Protein 3TM0 (pdb70)

Organism: Enterococcus faecalis (NCBI:txid1351)

Solvent-accessible surface area: 13528 Å² total; per-residue (Å²): 137,186,88,115,25,6,101,98,0,103,148,87,21,106,118,32,192,78,76,89,41,120,156,57,199,61,42,13,64,32,42,64,2,58,18,150,125,82,32,15,57,7,23,7,1,23,66,134,13,97,45,3,7,21,5,0,36,28,2,31,35,0,2,92,28,0,97,84,77,5,55,30,6,104,26,84,43,44,20,145,36,99,44,32,7,0,0,4,12,31,77,15,77,33,65,39,5,41,130,84,38,113,65,142,118,29,16,93,58,15,0,73,12,6,0,68,0,4,109,51,2,83,88,17,92,31,93,99,6,59,54,54,6,28,4,85,43,4,0,61,18,0,45,83,0,28,103,75,133,17,21,76,43,85,90,92,23,172,94,167,117,13,92,44,136,68,31,82,69,8,24,78,38,0,100,103,102,78,26,141,57,120,65,32,2,3,0,0,38,0,15,42,58,18,4,29,1,99,130,21,151,22,15,1,0,45,48,0,5,23,0,0,46,4,4,46,20,6,6,0,0,0,0,0,80,14,1,104,144,59,32,44,93,71,116,55,2,116,60,0,9,100,59,32,54,50,166,48,43,106,155,44,2,111,4,2,35,12,1,18,52,2,36

Sequence (263 aa):
AKMRISPELKKLIEKYRCVKDTEGMSPAKVYKLVGENENLYLKMTDSRYKGTTYDVEREKDMMLWLEGKLPVPKVLHFERHDGWSNLLMSEADGVLCSEEYEDEQSPEKIIELYAECIRLFHSIDISDCPYTNSLDSRLAELDYLLNNDLADVDCENWEEDTPFKDPRELYDFLKTEKPEEELVFSHGDLGDSNIFVKDGKVSGFIDLGRSGRADKWYDIAFCVRSIREDIGEEQYVELFFDLLGIKPDWEKIKYYILLDELF

InterPro domains:
  IPR002575 Aminoglycoside phosphotransferase [PF01636] (25-256)
  IPR011009 Protein kinase-like domain superfamily [SSF56112] (3-264)
  IPR024165 Aminoglycoside 3-phosphotransferase [PIRSF000706] (2-264)
  IPR024165 Aminoglycoside 3-phosphotransferase [cd05150] (17-264)
  IPR051678 Aminoglycoside Phosphotransferase Enzymes [PTHR21310] (11-242)

CATH classification: 3.30.200.20 (+1 more: 3.90.1200.10)

Structure (mmCIF, N/CA/C/O backbone):
data_3TM0
#
_entry.id   3TM0
#
_cell.length_a   80.112
_cell.length_b   80.112
_cell.length_c   110.600
_cell.angle_alpha   90.00
_cell.angle_beta   90.00
_cell.angle_gamma   90.00
#
_symmetry.space_group_name_H-M   'P 42 21 2'
#
loop_
_entity.id
_entity.type
_entity.pdbx_description
1 polymer "Aminoglycoside 3'-phosphotransferase"
2 non-polymer 'PHOSPHOAMINOPHOSPHONIC ACID-ADENYLATE ESTER'
3 non-polymer (2S)-4-amino-N-[(1R,2S,3R,4R,5S)-5-amino-4-[(2,6-diamino-2,6-dideoxy-alpha-D-glucopyranosyl)oxy]-2-hydroxy-3-(beta-D-xylofuranosyloxy)cyclohexyl]-2-hydroxybutanamide
4 non-polymer 'MAGNESIUM ION'
5 water water
#
loop_
_atom_site.group_PDB
_atom_site.id
_atom_site.type_symbol
_atom_site.label_atom_id
_atom_site.label_alt_id
_atom_site.label_comp_id
_atom_site.label_asym_id
_atom_site.label_entity_id
_atom_site.label_seq_id
_atom_site.pdbx_PDB_ins_code
_atom_site.Cartn_x
_atom_site.Cartn_y
_atom_site.Cartn_z
_atom_site.occupancy
_atom_site.B_iso_or_equiv
_atom_site.auth_seq_id
_atom_site.auth_comp_id
_atom_site.auth_asym_id
_atom_site.auth_atom_id
_atom_site.pdbx_PDB_model_num
ATOM 1 N N . ALA A 1 1 ? 36.015 52.520 34.527 1.00 88.53 2 ALA A N 1
A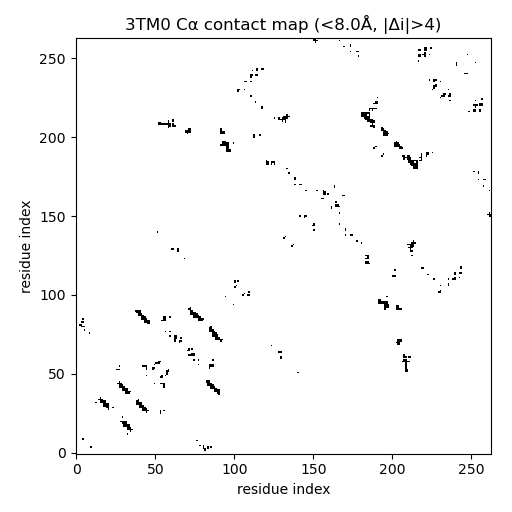TOM 2 C CA . ALA A 1 1 ? 35.002 53.535 34.256 1.00 87.29 2 ALA A CA 1
ATOM 3 C C . ALA A 1 1 ? 35.595 54.823 33.671 1.00 85.15 2 ALA A C 1
ATOM 4 O O . ALA A 1 1 ? 36.816 54.972 33.565 1.00 86.71 2 ALA A O 1
ATOM 6 N N . LYS A 1 2 ? 34.713 55.754 33.315 1.00 82.43 3 LYS A N 1
ATOM 7 C CA . LYS A 1 2 ? 35.065 56.946 32.537 1.00 74.92 3 LYS A CA 1
ATOM 8 C C . LYS A 1 2 ? 35.692 56.591 31.184 1.00 69.16 3 LYS A C 1
ATOM 9 O O . LYS A 1 2 ? 34.96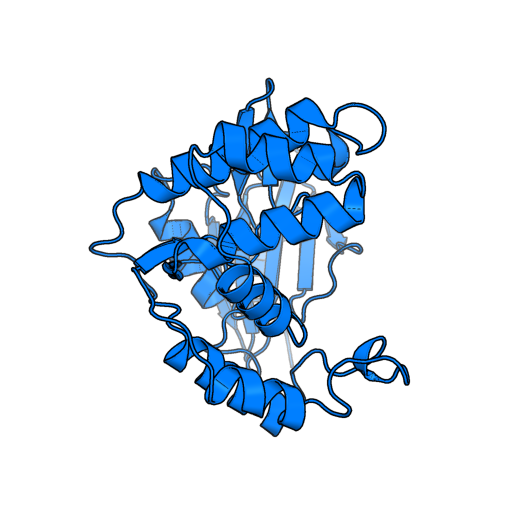5 56.259 30.249 1.00 72.27 3 LYS A O 1
ATOM 15 N N . MET A 1 3 ? 37.023 56.650 31.074 1.00 64.48 4 MET A N 1
ATOM 16 C CA . MET A 1 3 ? 37.701 56.401 29.787 1.00 55.56 4 MET A CA 1
ATOM 17 C C . MET A 1 3 ? 38.926 55.478 29.881 1.00 51.96 4 MET A C 1
ATOM 18 O O . MET A 1 3 ? 39.541 55.347 30.936 1.00 49.35 4 MET A O 1
ATOM 23 N N . ARG A 1 4 ? 39.282 54.848 28.765 1.00 43.86 5 ARG A N 1
ATOM 24 C CA . ARG A 1 4 ? 40.499 54.042 28.698 1.00 34.33 5 ARG A CA 1
ATOM 25 C C . ARG A 1 4 ? 41.706 54.891 28.318 1.00 28.94 5 ARG A C 1
ATOM 26 O O . ARG A 1 4 ? 42.848 54.499 28.538 1.00 33.33 5 ARG A O 1
ATOM 34 N N . ILE A 1 5 ? 41.444 56.052 27.727 1.00 26.57 6 ILE A N 1
ATOM 35 C CA . ILE A 1 5 ? 42.495 56.994 27.377 1.00 27.08 6 ILE A CA 1
ATOM 36 C C . ILE A 1 5 ? 42.322 58.292 28.168 1.00 34.50 6 ILE A C 1
ATOM 37 O O . ILE A 1 5 ? 41.208 58.661 28.532 1.00 38.35 6 ILE A O 1
ATOM 42 N N . SER A 1 6 ? 43.429 58.972 28.445 1.00 26.69 7 SER A N 1
ATOM 43 C CA . SER A 1 6 ? 43.401 60.197 29.223 1.00 28.82 7 SER A CA 1
ATOM 44 C C . SER A 1 6 ? 42.807 61.345 28.402 1.00 36.41 7 SER A C 1
ATOM 45 O O . SER A 1 6 ? 42.750 61.261 27.176 1.00 37.87 7 SER A O 1
ATOM 48 N N . PRO A 1 7 ? 42.390 62.433 29.081 1.00 34.62 8 PRO A N 1
ATOM 49 C CA . PRO A 1 7 ? 41.885 63.626 28.393 1.00 34.82 8 PRO A CA 1
ATOM 50 C C . PRO A 1 7 ? 42.909 64.201 27.426 1.00 34.42 8 PRO A C 1
ATOM 51 O O . PRO A 1 7 ? 42.519 64.689 26.366 1.00 39.23 8 PRO A O 1
ATOM 55 N N . GLU A 1 8 ? 44.191 64.163 27.775 1.00 32.57 9 GLU A N 1
ATOM 56 C CA . GLU A 1 8 ? 45.199 64.737 26.883 1.00 33.49 9 GLU A CA 1
ATOM 57 C C . GLU A 1 8 ? 45.401 63.869 25.648 1.00 28.41 9 GLU A C 1
ATOM 58 O O . GLU A 1 8 ? 45.501 64.387 24.541 1.00 31.55 9 GLU A O 1
ATOM 64 N N . LEU A 1 9 ? 45.432 62.551 25.829 1.00 24.52 10 LEU A N 1
ATOM 65 C CA . LEU A 1 9 ? 45.507 61.649 24.682 1.00 26.42 10 LEU A CA 1
ATOM 66 C C . LEU A 1 9 ? 44.291 61.825 23.773 1.00 31.68 10 LEU A C 1
ATOM 67 O O . LEU A 1 9 ? 44.433 61.849 22.551 1.00 38.27 10 LEU A O 1
ATOM 72 N N . LYS A 1 10 ? 43.098 61.934 24.360 1.00 27.12 11 LYS A N 1
ATOM 73 C CA . LYS A 1 10 ? 41.890 62.148 23.566 1.00 25.83 11 LYS A CA 1
ATOM 74 C C . LYS A 1 10 ? 41.989 63.441 22.764 1.00 31.72 11 LYS A C 1
ATOM 75 O O . LYS A 1 10 ? 41.570 63.506 21.600 1.00 30.60 11 LYS A O 1
ATOM 81 N N . LYS A 1 11 ? 42.528 64.479 23.397 1.00 32.59 12 LYS A N 1
ATOM 82 C CA . LYS A 1 11 ? 42.727 65.768 22.730 1.00 39.43 12 LYS A CA 1
ATOM 83 C C . LYS A 1 11 ? 43.669 65.601 21.548 1.00 35.44 12 LYS A C 1
ATOM 84 O O . LYS A 1 11 ? 43.468 66.169 20.487 1.00 34.30 12 LYS A O 1
ATOM 90 N N . LEU A 1 12 ? 44.701 64.795 21.739 1.00 32.99 13 LEU A N 1
ATOM 91 C CA . LEU A 1 12 ? 45.652 64.526 20.665 1.00 34.59 13 LEU A CA 1
ATOM 92 C C . LEU A 1 12 ? 45.011 63.879 19.434 1.00 38.72 13 LEU A C 1
ATOM 93 O O . LEU A 1 12 ? 45.400 64.182 18.303 1.00 40.39 13 LEU A O 1
ATOM 98 N N . ILE A 1 13 ? 44.020 63.009 19.640 1.00 36.17 14 ILE A N 1
ATOM 99 C CA . ILE A 1 13 ? 43.496 62.198 18.530 1.00 36.29 14 ILE A CA 1
ATOM 100 C C . ILE A 1 13 ? 42.083 62.546 18.022 1.00 45.39 14 ILE A C 1
ATOM 101 O O . ILE A 1 13 ? 41.603 61.921 17.081 1.00 45.30 14 ILE A O 1
ATOM 106 N N . GLU A 1 14 ? 41.423 63.525 18.633 1.00 48.85 15 GLU A N 1
ATOM 107 C CA . GLU A 1 14 ? 40.009 63.773 18.342 1.00 54.34 15 GLU A CA 1
ATOM 108 C C . GLU A 1 14 ? 39.720 64.226 16.909 1.00 53.47 15 GLU A C 1
ATOM 109 O O . GLU A 1 14 ? 38.636 63.956 16.386 1.00 58.87 15 GLU A O 1
ATOM 115 N N . LYS A 1 15 ? 40.677 64.914 16.285 1.00 45.85 16 LYS A N 1
ATOM 116 C CA . LYS A 1 15 ? 40.551 65.302 14.880 1.00 53.99 16 LYS A CA 1
ATOM 117 C C . LYS A 1 15 ? 40.640 64.097 13.922 1.00 54.35 16 LYS A C 1
ATOM 118 O O . LYS A 1 15 ? 40.260 64.196 12.752 1.00 51.95 16 LYS A O 1
ATOM 124 N N . TYR A 1 16 ? 41.135 62.963 14.416 1.00 30.91 17 TYR A N 1
ATOM 125 C CA . TYR A 1 16 ? 41.317 61.782 13.573 1.00 38.31 17 TYR A CA 1
ATOM 126 C C . TYR A 1 16 ? 40.086 60.859 13.523 1.00 42.70 17 TYR A C 1
ATOM 127 O O . TYR A 1 16 ? 39.363 60.727 14.510 1.00 39.57 17 TYR A O 1
ATOM 136 N N . ARG A 1 17 ? 39.840 60.235 12.370 1.00 37.43 18 ARG A N 1
ATOM 137 C CA . ARG A 1 17 ? 38.844 59.163 12.276 1.00 34.89 18 ARG A CA 1
ATOM 138 C C . ARG A 1 17 ? 39.462 57.834 12.681 1.00 36.86 18 ARG A C 1
ATOM 139 O O . ARG A 1 17 ? 40.352 57.332 12.000 1.00 35.73 18 ARG A O 1
ATOM 147 N N . CYS A 1 18 ? 38.979 57.261 13.779 1.00 34.36 19 CYS A N 1
ATOM 148 C CA . CYS A 1 18 ? 39.470 55.973 14.265 1.00 31.35 19 CYS A CA 1
ATOM 149 C C . CYS A 1 18 ? 38.911 54.782 13.478 1.00 42.24 19 CYS A C 1
ATOM 150 O O . CYS A 1 18 ? 37.695 54.615 13.357 1.00 47.86 19 CYS A O 1
ATOM 153 N N . VAL A 1 19 ? 39.810 53.952 12.957 1.00 44.03 20 VAL A N 1
ATOM 154 C CA . VAL A 1 19 ? 39.434 52.726 12.259 1.00 39.51 20 VAL A CA 1
ATOM 155 C C . VAL A 1 19 ? 40.094 51.531 12.970 1.00 46.90 20 VAL A C 1
ATOM 156 O O . VAL A 1 19 ? 41.317 51.481 13.087 1.00 39.11 20 VAL A O 1
ATOM 160 N N . LYS A 1 20 ? 39.300 50.576 13.454 1.00 50.88 21 LYS A N 1
ATOM 161 C CA . LYS A 1 20 ? 39.868 49.454 14.206 1.00 51.27 21 LYS A CA 1
ATOM 162 C C . LYS A 1 20 ? 40.547 48.458 13.275 1.00 53.52 21 LYS A C 1
ATOM 163 O O . LYS A 1 20 ? 39.952 48.014 12.297 1.00 56.91 21 LYS A O 1
ATOM 169 N N . ASP A 1 21 ? 41.795 48.110 13.581 1.00 49.06 22 ASP A N 1
ATOM 170 C CA . ASP A 1 21 ? 42.502 47.092 12.814 1.00 53.69 22 ASP A CA 1
ATOM 171 C C . ASP A 1 21 ? 41.925 45.701 13.066 1.00 64.65 22 ASP A C 1
ATOM 172 O O . ASP A 1 21 ? 41.780 45.280 14.212 1.00 68.88 22 ASP A O 1
ATOM 177 N N . THR A 1 22 ? 41.633 44.980 11.989 1.00 66.86 23 THR A N 1
ATOM 178 C CA . THR A 1 22 ? 41.012 43.663 12.089 1.00 72.09 23 THR A CA 1
ATOM 179 C C . THR A 1 22 ? 42.032 42.519 12.053 1.00 85.23 23 THR A C 1
ATOM 180 O O . THR A 1 22 ? 41.939 41.570 12.838 1.00 89.28 23 THR A O 1
ATOM 184 N N . GLU A 1 23 ? 42.996 42.610 11.139 1.00 91.32 24 GLU A N 1
ATOM 185 C CA . GLU A 1 23 ? 44.065 41.618 11.042 1.00 99.94 24 GLU A CA 1
ATOM 186 C C . GLU A 1 23 ? 45.108 41.847 12.130 1.00 101.35 24 GLU A C 1
ATOM 187 O O . GLU A 1 23 ? 45.930 42.758 12.041 1.00 104.36 24 GLU A O 1
ATOM 193 N N . GLY A 1 24 ? 45.060 41.004 13.155 1.00 97.85 25 GLY A N 1
ATOM 194 C CA . GLY A 1 24 ? 45.882 41.155 14.340 1.00 90.24 25 GLY A CA 1
ATOM 195 C C . GLY A 1 24 ? 45.197 40.377 15.441 1.00 85.21 25 GLY A C 1
ATOM 196 O O . GLY A 1 24 ? 44.064 40.682 15.810 1.00 83.35 25 GLY A O 1
ATOM 197 N N . MET A 1 25 ? 45.875 39.357 15.952 1.00 45.36 26 MET A N 1
ATOM 198 C CA . MET A 1 25 ? 45.250 38.421 16.885 1.00 45.58 26 MET A CA 1
ATOM 199 C C . MET A 1 25 ? 45.936 38.343 18.254 1.00 42.68 26 MET A C 1
ATOM 200 O O . MET A 1 25 ? 45.891 37.310 18.921 1.00 52.94 26 MET A O 1
ATOM 205 N N . SER A 1 26 ? 46.556 39.438 18.675 1.00 45.62 27 SER A N 1
ATOM 206 C CA . SER A 1 26 ? 47.137 39.525 20.012 1.00 46.12 27 SER A CA 1
ATOM 207 C C . SER A 1 26 ? 46.103 40.141 20.969 1.00 45.69 27 SER A C 1
ATOM 208 O O . 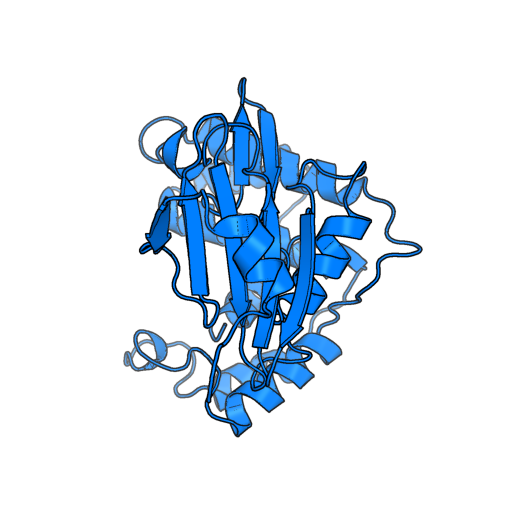SER A 1 26 ? 45.032 40.553 20.521 1.00 43.02 27 SER A O 1
ATOM 211 N N . PRO A 1 27 ? 46.414 40.187 22.285 1.00 42.02 28 PRO A N 1
ATOM 212 C CA . PRO A 1 27 ? 45.614 40.854 23.325 1.00 32.32 28 PRO A CA 1
ATOM 213 C C . PRO A 1 27 ? 45.645 42.384 23.265 1.00 35.56 28 PRO A C 1
ATOM 214 O O . PRO A 1 27 ? 44.999 43.034 24.087 1.00 40.07 28 PRO A O 1
ATOM 218 N N . ALA A 1 28 ? 46.416 42.955 22.349 1.00 24.14 29 ALA A N 1
ATOM 219 C CA . ALA A 1 28 ? 46.455 44.405 22.215 1.00 24.38 29 ALA A CA 1
ATOM 220 C C . ALA A 1 28 ? 45.310 44.849 21.327 1.00 25.24 29 ALA A C 1
ATOM 221 O O . ALA A 1 28 ? 44.869 44.106 20.459 1.00 27.64 29 ALA A O 1
ATOM 223 N N . LYS A 1 29 ? 44.824 46.062 21.542 1.00 25.23 30 LYS A N 1
ATOM 224 C CA . LYS A 1 29 ? 43.930 46.684 20.578 1.00 23.73 30 LYS A CA 1
ATOM 225 C C . LYS A 1 29 ? 44.745 47.623 19.727 1.00 25.24 30 LYS A C 1
ATOM 226 O O . LYS A 1 29 ? 45.572 48.361 20.249 1.00 30.16 30 LYS A O 1
ATOM 232 N N . VAL A 1 30 ? 44.517 47.581 18.417 1.00 18.80 31 VAL A N 1
ATOM 233 C CA . VAL A 1 30 ? 45.223 48.450 17.480 1.00 18.35 31 VAL A CA 1
ATOM 234 C C . VAL A 1 30 ? 44.221 49.275 16.679 1.00 24.42 31 VAL A C 1
ATOM 235 O O . VAL A 1 30 ? 43.290 48.721 16.090 1.00 31.76 31 VAL A O 1
ATOM 239 N N . TYR A 1 31 ? 44.413 50.592 16.662 1.00 21.02 32 TYR A N 1
ATOM 240 C CA . TYR A 1 31 ? 43.515 51.512 15.973 1.00 21.24 32 TYR A CA 1
ATOM 241 C C . TYR A 1 31 ? 44.296 52.395 15.011 1.00 28.69 32 TYR A C 1
ATOM 242 O O . TYR A 1 31 ? 45.287 53.024 15.397 1.00 23.79 32 TYR A O 1
ATOM 251 N N . LYS A 1 32 ? 43.847 52.435 13.760 1.00 24.86 33 LYS A N 1
ATOM 252 C CA . LYS A 1 32 ? 44.393 53.345 12.773 1.00 25.57 33 LYS A CA 1
ATOM 253 C C . LYS A 1 32 ? 43.645 54.661 12.894 1.00 28.98 33 LYS A C 1
ATOM 254 O O . LYS A 1 32 ? 42.412 54.684 12.915 1.00 34.07 33 LYS A O 1
ATOM 260 N N . LEU A 1 33 ? 44.393 55.753 12.990 1.00 25.48 34 LEU A N 1
ATOM 261 C CA . LEU A 1 33 ? 43.796 57.072 13.160 1.00 25.25 34 LEU A CA 1
ATOM 262 C C . LEU A 1 33 ? 44.028 57.846 11.877 1.00 25.42 34 LEU A C 1
ATOM 263 O O . LEU A 1 33 ? 45.166 58.188 11.540 1.00 31.73 34 LEU A O 1
ATOM 268 N N . VAL A 1 34 ? 42.948 58.080 11.139 1.00 25.00 35 VAL A N 1
ATOM 269 C CA . VAL A 1 34 ? 43.034 58.688 9.818 1.00 26.72 35 VAL A CA 1
ATOM 270 C C . VAL A 1 34 ? 42.851 60.193 9.903 1.00 31.63 35 VAL A C 1
ATOM 271 O O . VAL A 1 34 ? 41.769 60.675 10.245 1.00 30.06 35 VAL A O 1
ATOM 275 N N . GLY A 1 35 ? 43.918 60.930 9.607 1.00 28.38 36 GLY A N 1
ATOM 276 C CA . GLY A 1 35 ? 43.887 62.381 9.670 1.00 33.81 36 GLY A CA 1
ATOM 277 C C . GLY A 1 35 ? 43.931 63.021 8.293 1.00 36.71 36 GLY A C 1
ATOM 278 O O . GLY A 1 35 ? 44.012 62.333 7.271 1.00 37.40 36 GLY A O 1
ATOM 279 N N . GLU A 1 36 ? 43.895 64.347 8.268 1.00 28.40 37 GLU A N 1
ATOM 280 C CA . GLU A 1 36 ? 43.909 65.099 7.018 1.00 31.44 37 GLU A CA 1
ATOM 281 C C . GLU A 1 36 ? 45.223 64.924 6.223 1.00 32.68 37 GLU A C 1
ATOM 282 O O . GLU A 1 36 ? 45.210 64.872 4.991 1.00 27.22 37 GLU A O 1
ATOM 288 N N . ASN A 1 37 ? 46.343 64.815 6.933 1.00 28.17 38 ASN A N 1
ATOM 289 C CA . ASN A 1 37 ? 47.675 64.829 6.327 1.00 27.47 38 ASN A CA 1
ATOM 290 C C . ASN A 1 37 ? 48.557 63.619 6.647 1.00 29.41 38 ASN A C 1
ATOM 291 O O . ASN A 1 37 ? 49.678 63.513 6.150 1.00 35.03 38 ASN A O 1
ATOM 296 N N . GLU A 1 38 ? 48.074 62.731 7.501 1.00 19.77 39 GLU A N 1
ATOM 297 C CA . GLU A 1 38 ? 48.833 61.549 7.859 1.00 26.54 39 GLU A CA 1
ATOM 298 C C . GLU A 1 38 ? 47.942 60.638 8.683 1.00 26.48 39 GLU A C 1
ATOM 299 O O . GLU A 1 38 ? 46.908 61.074 9.184 1.00 27.67 39 GLU A O 1
ATOM 305 N N . ASN A 1 39 ? 48.327 59.370 8.787 1.00 25.21 40 ASN A N 1
ATOM 306 C CA . ASN A 1 39 ? 47.693 58.432 9.710 1.00 22.83 40 ASN A CA 1
ATOM 307 C C . ASN A 1 39 ? 48.570 58.212 10.944 1.00 28.87 40 ASN A C 1
ATOM 308 O O . ASN A 1 39 ? 49.793 58.243 10.840 1.00 26.13 40 ASN A O 1
ATOM 313 N N . LEU A 1 40 ? 47.950 57.979 12.103 1.00 24.96 41 LEU A N 1
ATOM 314 C CA . LEU A 1 40 ? 48.685 57.537 13.284 1.00 20.88 41 LEU A CA 1
ATOM 315 C C . LEU A 1 40 ? 48.148 56.180 13.683 1.00 22.91 41 LEU A C 1
ATOM 316 O O . LEU A 1 40 ? 47.093 55.772 13.226 1.00 22.94 41 LEU A O 1
ATOM 321 N N . TYR A 1 41 ? 48.869 55.481 14.545 1.00 18.63 42 TYR A N 1
ATOM 322 C CA . TYR A 1 41 ? 48.359 54.252 15.120 1.00 17.24 42 TYR A CA 1
ATOM 323 C C . TYR A 1 41 ? 48.375 54.359 16.627 1.00 21.70 42 TYR A C 1
ATOM 324 O O . TYR A 1 41 ? 49.303 54.921 17.206 1.00 21.36 42 TYR A O 1
ATOM 333 N N . LEU A 1 42 ? 47.326 53.837 17.252 1.00 19.20 43 LEU A N 1
ATOM 334 C CA . LEU A 1 42 ? 47.224 53.785 18.695 1.00 18.14 43 LEU A CA 1
ATOM 335 C C . LEU A 1 42 ? 47.091 52.321 19.096 1.00 26.19 43 LEU A C 1
ATOM 336 O O . LEU A 1 42 ? 46.212 51.608 18.600 1.00 24.26 43 LEU A O 1
ATOM 341 N N . LYS A 1 43 ? 47.969 51.873 19.990 1.00 21.33 44 LYS A N 1
ATOM 342 C CA . LYS A 1 43 ? 47.991 50.481 20.401 1.00 13.56 44 LYS A CA 1
ATOM 343 C C . LYS A 1 43 ? 47.886 50.393 21.925 1.00 18.46 44 LYS A C 1
ATOM 344 O O . LYS A 1 43 ? 48.599 51.106 22.633 1.00 21.56 44 LYS A O 1
ATOM 350 N N . MET A 1 44 ? 47.023 49.509 22.430 1.00 22.71 45 MET A N 1
ATOM 351 C CA . MET A 1 44 ? 46.704 49.477 23.864 1.00 21.98 45 MET A CA 1
ATOM 352 C C . MET A 1 44 ? 46.660 48.059 24.392 1.00 27.06 45 MET A C 1
ATOM 353 O O . MET A 1 44 ? 46.091 47.187 23.749 1.00 25.74 45 MET A O 1
ATOM 358 N N . THR A 1 45 ? 47.245 47.840 25.570 1.00 23.73 46 THR A N 1
ATOM 359 C CA . THR A 1 45 ? 47.114 46.577 26.291 1.00 21.53 46 THR A CA 1
ATOM 360 C C . THR A 1 45 ? 46.637 46.841 27.720 1.00 24.28 46 THR A C 1
ATOM 361 O O . THR A 1 45 ? 46.968 47.871 28.309 1.00 26.35 46 THR A O 1
ATOM 365 N N . ASP A 1 46 ? 45.869 45.916 28.288 1.00 24.24 47 ASP A N 1
ATOM 366 C CA . ASP A 1 46 ? 45.399 46.097 29.664 1.00 27.15 47 ASP A CA 1
ATOM 367 C C . ASP A 1 46 ? 46.391 45.571 30.697 1.00 31.55 47 ASP A C 1
ATOM 368 O O . ASP A 1 46 ? 47.388 44.922 30.360 1.00 27.26 47 ASP A O 1
ATOM 373 N N . SER A 1 47 ? 46.087 45.848 31.959 1.00 34.10 48 SER A N 1
ATOM 374 C CA . SER A 1 47 ? 46.991 45.591 33.072 1.00 35.72 48 SER A CA 1
ATOM 375 C C . SER A 1 47 ? 47.354 44.116 33.238 1.00 31.33 48 SER A C 1
ATOM 376 O O . SER A 1 47 ? 48.400 43.790 33.789 1.00 30.74 48 SER A O 1
ATOM 379 N N . ARG A 1 48 ? 46.502 43.222 32.763 1.00 30.09 49 ARG A N 1
ATOM 380 C CA . ARG A 1 48 ? 46.814 41.805 32.880 1.00 33.12 49 ARG A CA 1
ATOM 381 C C . ARG A 1 48 ? 48.145 41.468 32.209 1.00 32.53 49 ARG A C 1
ATOM 382 O O . ARG A 1 48 ? 48.840 40.534 32.619 1.00 33.18 49 ARG A O 1
ATOM 390 N N . TYR A 1 49 ? 48.508 42.251 31.198 1.00 30.43 50 TYR A N 1
ATOM 391 C CA . TYR A 1 49 ? 49.698 41.976 30.396 1.00 27.40 50 TYR A CA 1
ATOM 392 C C . TYR A 1 49 ? 50.908 42.820 30.758 1.00 25.83 50 TYR A C 1
ATOM 393 O O . TYR A 1 49 ? 51.940 42.767 30.076 1.00 23.94 50 TYR A O 1
ATOM 402 N N . LYS A 1 50 ? 50.789 43.582 31.840 1.00 24.70 51 LYS A N 1
ATOM 403 C CA . LYS A 1 50 ? 51.903 44.387 32.310 1.00 35.22 51 LYS A CA 1
ATOM 404 C C . LYS A 1 50 ? 53.118 43.496 32.585 1.00 34.15 51 LYS A C 1
ATOM 405 O O . LYS A 1 50 ? 53.017 42.490 33.275 1.00 33.53 51 LYS A O 1
ATOM 411 N N . GLY A 1 51 ? 54.270 43.854 32.030 1.00 31.36 52 GLY A N 1
ATOM 412 C CA . GLY A 1 51 ? 55.486 43.117 32.318 1.00 25.68 52 GLY A CA 1
ATOM 413 C C . GLY A 1 51 ? 55.773 41.980 31.353 1.00 35.98 52 GLY A C 1
ATOM 414 O O . GLY A 1 51 ? 56.864 41.399 31.370 1.00 42.66 52 GLY A O 1
ATOM 415 N N . THR A 1 52 ? 54.802 41.647 30.508 1.00 25.80 53 THR A N 1
ATOM 416 C CA . THR A 1 52 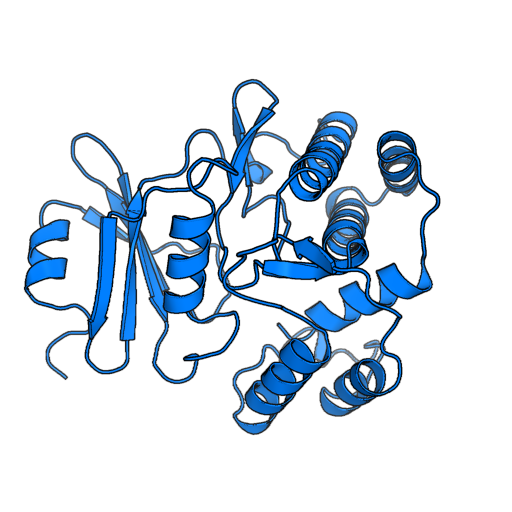? 54.994 40.572 29.545 1.00 17.65 53 THR A CA 1
ATOM 417 C C . THR A 1 52 ? 55.443 41.190 28.230 1.00 21.46 53 THR A C 1
ATOM 418 O O . THR A 1 52 ? 55.402 42.412 28.053 1.00 26.36 53 THR A O 1
ATOM 422 N N . THR A 1 53 ? 55.846 40.341 27.295 1.00 15.30 54 THR A N 1
ATOM 423 C CA . THR A 1 53 ? 56.269 40.813 25.992 1.00 21.56 54 THR A CA 1
ATOM 424 C C . THR A 1 53 ? 55.084 41.218 25.122 1.00 19.72 54 THR A C 1
ATOM 425 O O . THR A 1 53 ? 55.255 41.496 23.941 1.00 28.99 54 THR A O 1
ATOM 429 N N . TYR A 1 54 ? 53.883 41.242 25.696 1.00 20.25 55 TYR A N 1
ATOM 430 C CA . TYR A 1 54 ? 52.737 41.855 25.014 1.00 23.07 55 TYR A CA 1
ATOM 431 C C . TYR A 1 54 ? 52.606 43.315 25.459 1.00 25.07 55 TYR A C 1
ATOM 432 O O . TYR A 1 54 ? 51.944 44.114 24.802 1.00 25.68 55 TYR A O 1
ATOM 441 N N . ASP A 1 55 ? 53.231 43.643 26.590 1.00 24.47 56 ASP A N 1
ATOM 442 C CA . ASP A 1 55 ? 53.071 44.949 27.241 1.00 23.31 56 ASP A CA 1
ATOM 443 C C . ASP A 1 55 ? 53.446 46.063 26.279 1.00 22.60 56 ASP A C 1
ATOM 444 O O . ASP A 1 55 ? 54.606 46.203 25.898 1.00 24.71 56 ASP A O 1
ATOM 449 N N . VAL A 1 56 ? 52.458 46.854 25.885 1.00 20.83 57 VAL A N 1
ATOM 450 C CA . VAL A 1 56 ? 52.709 48.020 25.042 1.00 24.67 57 VAL A CA 1
ATOM 451 C C . VAL A 1 56 ? 53.711 49.034 25.631 1.00 22.78 57 VAL A C 1
ATOM 452 O O . VAL A 1 56 ? 54.366 49.766 24.884 1.00 22.21 57 VAL A O 1
ATOM 456 N N . GLU A 1 57 ? 53.851 49.082 26.952 1.00 18.98 58 GLU A N 1
ATOM 457 C CA . GLU A 1 57 ? 54.901 49.943 27.529 1.00 24.59 58 GLU A CA 1
ATOM 458 C C . GLU A 1 57 ? 56.307 49.439 27.167 1.00 23.34 58 GLU A C 1
ATOM 459 O O . GLU A 1 57 ? 57.222 50.223 26.906 1.00 23.33 58 GLU A O 1
ATOM 465 N N . ARG A 1 58 ? 56.460 48.120 27.140 1.00 19.54 59 ARG A N 1
ATOM 466 C CA . ARG A 1 58 ? 57.739 47.480 26.844 1.00 16.91 59 ARG A CA 1
ATOM 467 C C . ARG A 1 58 ? 58.049 47.687 25.364 1.00 17.47 59 ARG A C 1
ATOM 468 O O . ARG A 1 58 ? 59.182 47.968 24.962 1.00 21.29 59 ARG A O 1
ATOM 476 N N . GLU A 1 59 ? 57.008 47.596 24.550 1.00 17.49 60 GLU A N 1
ATOM 477 C CA . GLU A 1 59 ? 57.087 47.918 23.125 1.00 14.02 60 GLU A CA 1
ATOM 478 C C . GLU A 1 59 ? 57.500 49.366 22.888 1.00 17.84 60 GLU A C 1
ATOM 479 O O . GLU A 1 59 ? 58.323 49.648 22.022 1.00 18.91 60 GLU A O 1
ATOM 485 N N . LYS A 1 60 ? 56.889 50.287 23.631 1.00 20.21 61 LYS A N 1
ATOM 486 C CA . LYS A 1 60 ? 57.262 51.700 23.598 1.00 17.90 61 LYS A CA 1
ATOM 487 C C . LYS A 1 60 ? 58.749 51.925 23.923 1.00 21.12 61 LYS A C 1
ATOM 488 O O . LYS A 1 60 ? 59.436 52.671 23.225 1.00 20.07 61 LYS A O 1
ATOM 494 N N . ASP A 1 61 ? 59.244 51.276 24.975 1.00 21.34 62 ASP A N 1
ATOM 495 C CA . ASP A 1 61 ? 60.666 51.395 25.341 1.00 19.49 62 ASP A CA 1
ATOM 496 C C . ASP A 1 61 ? 61.580 50.954 24.206 1.00 20.64 62 ASP A C 1
ATOM 497 O O . ASP A 1 61 ? 62.561 51.624 23.889 1.00 26.32 62 ASP A O 1
ATOM 502 N N . MET A 1 62 ? 61.267 49.816 23.593 1.00 19.39 63 MET A N 1
ATOM 503 C CA . MET A 1 62 ? 62.086 49.311 22.496 1.00 19.38 63 MET A CA 1
ATOM 504 C C . MET A 1 62 ? 61.972 50.222 21.276 1.00 17.48 63 MET A C 1
ATOM 505 O O . MET A 1 62 ? 62.946 50.447 20.570 1.00 24.41 63 MET A O 1
ATOM 510 N N . MET A 1 63 ? 60.783 50.761 21.037 1.00 22.23 64 MET A N 1
ATOM 511 C CA . MET A 1 63 ? 60.585 51.647 19.895 1.00 25.19 64 MET A CA 1
ATOM 512 C C . MET A 1 63 ? 61.471 52.892 20.031 1.00 30.05 64 MET A C 1
ATOM 513 O O . MET A 1 63 ? 62.109 53.326 19.063 1.00 25.80 64 MET A O 1
ATOM 518 N N . LEU A 1 64 ? 61.518 53.460 21.236 1.00 22.99 65 LEU A N 1
ATOM 519 C CA . LEU A 1 64 ? 62.377 54.619 21.506 1.00 21.56 65 LEU A CA 1
ATOM 520 C C . LEU A 1 64 ? 63.838 54.270 21.350 1.00 24.94 65 LEU A C 1
ATOM 521 O O . LEU A 1 64 ? 64.609 55.012 20.726 1.00 27.70 65 LEU A O 1
ATOM 526 N N . TRP A 1 65 ? 64.224 53.141 21.930 1.00 19.35 66 TRP A N 1
ATOM 527 C CA . TRP A 1 65 ? 65.617 52.731 21.905 1.00 21.24 66 TRP A CA 1
ATOM 528 C C . TRP A 1 65 ? 66.072 52.465 20.481 1.00 21.20 66 TRP A C 1
ATOM 529 O O . TRP A 1 65 ? 67.239 52.672 20.150 1.00 28.26 66 TRP A O 1
ATOM 540 N N . LEU A 1 66 ? 65.163 51.976 19.641 1.00 19.27 67 LEU A N 1
ATOM 541 C CA . LEU A 1 66 ? 65.544 51.570 18.286 1.00 20.17 67 LEU A CA 1
ATOM 542 C C . LEU A 1 66 ? 65.699 52.747 17.326 1.00 25.42 67 LEU A C 1
ATOM 543 O O . LEU A 1 66 ? 66.275 52.597 16.250 1.00 31.25 67 LEU A O 1
ATOM 548 N N . GLU A 1 67 ? 65.195 53.913 17.708 1.00 21.49 68 GLU A N 1
ATOM 549 C CA . GLU A 1 67 ? 65.263 55.076 16.818 1.00 26.37 68 GLU A CA 1
ATOM 550 C C . GLU A 1 67 ? 66.717 55.361 16.489 1.00 28.37 68 GLU A C 1
ATOM 551 O O . GLU A 1 67 ? 67.543 55.463 17.387 1.00 35.24 68 GLU A O 1
ATOM 557 N N . GLY A 1 68 ? 67.029 55.469 15.203 1.00 29.08 69 GLY A N 1
ATOM 558 C CA . GLY A 1 68 ? 68.405 55.622 14.767 1.00 35.03 69 GLY A CA 1
ATOM 559 C C . GLY A 1 68 ? 69.150 54.303 14.581 1.00 39.36 69 GLY A C 1
ATOM 560 O O . GLY A 1 68 ? 70.286 54.292 14.090 1.00 39.96 69 GLY A O 1
ATOM 561 N N . LYS A 1 69 ? 68.529 53.191 14.979 1.00 30.24 70 LYS A N 1
ATOM 562 C CA . LYS A 1 69 ? 69.172 51.880 14.847 1.00 29.97 70 LYS A CA 1
ATOM 563 C C . LYS A 1 69 ? 68.452 51.050 13.795 1.00 28.82 70 LYS A C 1
ATOM 564 O O . LYS A 1 69 ? 69.070 50.418 12.948 1.00 30.48 70 LYS A O 1
ATOM 570 N N . LEU A 1 70 ? 67.128 51.036 13.878 1.00 28.07 71 LEU A N 1
ATOM 571 C CA . LEU A 1 70 ? 66.297 50.366 12.888 1.00 24.83 71 LEU A CA 1
ATOM 572 C C . LEU A 1 70 ? 65.215 51.348 12.519 1.00 26.58 71 LEU A C 1
ATOM 573 O O . LEU A 1 70 ? 64.816 52.174 13.348 1.00 27.26 71 LEU A O 1
ATOM 578 N N . PRO A 1 71 ? 64.721 51.266 11.281 1.00 25.48 72 PRO A N 1
ATOM 579 C CA . PRO A 1 71 ? 63.580 52.119 10.940 1.00 21.56 72 PRO A CA 1
ATOM 580 C C . PRO A 1 71 ? 62.336 51.614 11.680 1.00 23.09 72 PRO A C 1
ATOM 581 O O . PRO A 1 71 ? 61.927 50.471 11.497 1.00 22.89 72 PRO A O 1
ATOM 585 N N . VAL A 1 72 ? 61.758 52.461 12.527 1.00 21.80 73 VAL A N 1
ATOM 586 C CA . VAL A 1 72 ? 60.601 52.096 13.342 1.00 18.00 73 VAL A CA 1
ATOM 587 C C . VAL A 1 72 ? 59.671 53.314 13.430 1.00 22.73 73 VAL A C 1
ATOM 588 O O . VAL A 1 72 ? 60.080 54.425 13.122 1.00 23.42 73 VAL A O 1
ATOM 592 N N . PRO A 1 73 ? 58.418 53.117 13.864 1.00 22.40 74 PRO A N 1
ATOM 593 C CA . PRO A 1 73 ? 57.556 54.297 14.001 1.00 22.14 74 PRO A CA 1
ATOM 594 C C . PRO A 1 73 ? 58.114 55.276 15.027 1.00 21.42 74 PRO A C 1
ATOM 595 O O . PRO A 1 73 ? 58.937 54.916 15.868 1.00 24.57 74 PRO A O 1
ATOM 599 N N . LYS A 1 74 ? 57.668 56.519 14.952 1.00 19.46 75 LYS A N 1
ATOM 600 C CA . LYS A 1 74 ? 58.002 57.501 15.964 1.00 21.85 75 LYS A CA 1
ATOM 601 C C . LYS A 1 74 ? 57.009 57.383 17.127 1.00 24.09 75 LYS A C 1
ATOM 602 O O . LYS A 1 74 ? 55.807 57.316 16.895 1.00 19.63 75 LYS A O 1
ATOM 608 N N . VAL A 1 75 ? 57.503 57.352 18.367 1.00 23.06 76 VAL A N 1
ATOM 609 C CA . VAL A 1 75 ? 56.621 57.393 19.540 1.00 23.22 76 VAL A CA 1
ATOM 610 C C . VAL A 1 75 ? 56.151 58.824 19.762 1.00 24.89 76 VAL A C 1
ATOM 611 O O . VAL A 1 75 ? 56.963 59.716 19.958 1.00 28.46 76 VAL A O 1
ATOM 615 N N . LEU A 1 76 ? 54.839 59.041 19.719 1.00 22.25 77 LEU A N 1
ATOM 616 C CA . LEU A 1 76 ? 54.291 60.379 19.807 1.00 22.70 77 LEU A CA 1
ATOM 617 C C . LEU A 1 76 ? 53.723 60.625 21.199 1.00 26.91 77 LEU A C 1
ATOM 618 O O . LEU A 1 76 ? 53.776 61.738 21.708 1.00 29.35 77 LEU A O 1
ATOM 623 N N . HIS A 1 77 ? 53.187 59.579 21.816 1.00 26.38 78 HIS A N 1
ATOM 624 C CA . HIS A 1 77 ? 52.672 59.693 23.172 1.00 24.14 78 HIS A CA 1
ATOM 625 C C . HIS A 1 77 ? 52.592 58.316 23.809 1.00 24.61 78 HIS A C 1
ATOM 626 O O . HIS A 1 77 ? 52.286 57.326 23.153 1.00 25.29 78 HIS A O 1
ATOM 633 N N . PHE A 1 78 ? 52.913 58.260 25.090 1.00 21.63 79 PHE A N 1
ATOM 634 C CA . PHE A 1 78 ? 52.677 57.070 25.874 1.00 20.95 79 PHE A CA 1
ATOM 635 C C . PHE A 1 78 ? 52.073 57.468 27.204 1.00 25.95 79 PHE A C 1
ATOM 636 O O . PHE A 1 78 ? 52.355 58.542 27.727 1.00 33.68 79 PHE A O 1
ATOM 644 N N . GLU A 1 79 ? 51.238 56.596 27.751 1.00 26.99 80 GLU A N 1
ATOM 645 C CA . GLU A 1 79 ? 50.650 56.841 29.061 1.00 25.16 80 GLU A CA 1
ATOM 646 C C . GLU A 1 79 ? 50.123 55.541 29.631 1.00 26.22 80 GLU A C 1
ATOM 647 O O . GLU A 1 79 ? 49.849 54.584 28.895 1.00 26.26 80 GLU A O 1
ATOM 653 N N . ARG A 1 80 ? 49.999 55.509 30.949 1.00 29.30 81 ARG A N 1
ATOM 654 C CA . ARG A 1 80 ? 49.231 54.487 31.628 1.00 39.44 81 ARG A CA 1
ATOM 655 C C . ARG A 1 80 ? 47.958 55.158 32.155 1.00 43.69 81 ARG A C 1
ATOM 656 O O . ARG A 1 80 ? 48.018 56.157 32.871 1.00 46.67 81 ARG A O 1
ATOM 664 N N . HIS A 1 81 ? 46.806 54.627 31.764 1.00 39.79 82 HIS A N 1
ATOM 665 C CA . HIS A 1 81 ? 45.531 55.202 32.169 1.00 37.82 82 HIS A CA 1
ATOM 666 C C . HIS A 1 81 ? 44.557 54.126 32.650 1.00 42.39 82 HIS A C 1
ATOM 667 O O . HIS A 1 81 ? 44.119 53.275 31.867 1.00 41.13 82 HIS A O 1
ATOM 674 N N . ASP A 1 82 ? 44.234 54.170 33.941 1.00 42.84 83 ASP A N 1
ATOM 675 C CA . ASP A 1 82 ? 43.288 53.237 34.552 1.00 48.18 83 ASP A CA 1
ATOM 676 C C . ASP A 1 82 ? 43.514 51.789 34.115 1.00 42.64 83 ASP A C 1
ATOM 677 O O . ASP A 1 82 ? 42.607 51.148 33.585 1.00 42.57 83 ASP A O 1
ATOM 682 N N . GLY A 1 83 ? 44.726 51.287 34.324 1.00 37.90 84 GLY A N 1
ATOM 683 C CA . GLY A 1 83 ? 45.051 49.908 33.996 1.00 38.04 84 GLY A CA 1
ATOM 684 C C . GLY A 1 83 ? 45.626 49.718 32.609 1.00 38.52 84 GLY A C 1
ATOM 685 O O . GLY A 1 83 ? 46.412 48.799 32.371 1.00 44.86 84 GLY A O 1
ATOM 686 N N . TRP A 1 84 ? 45.245 50.600 31.693 1.00 33.07 85 TRP A N 1
ATOM 687 C CA . TRP A 1 84 ? 45.644 50.491 30.296 1.00 28.03 85 TRP A CA 1
ATOM 688 C C . TRP A 1 84 ? 47.001 51.134 30.005 1.00 30.44 85 TRP A C 1
ATOM 689 O O . TRP A 1 84 ? 47.325 52.188 30.543 1.00 36.91 85 TRP A O 1
ATOM 700 N N . SER A 1 85 ? 47.802 50.478 29.172 1.00 25.70 86 SER A N 1
ATOM 701 C CA . SER A 1 85 ? 49.026 51.083 28.656 1.00 22.93 86 SER A CA 1
ATOM 702 C C . SER A 1 85 ? 48.754 51.487 27.222 1.00 26.47 86 SER A C 1
ATOM 703 O O . SER A 1 85 ? 48.424 50.636 26.400 1.00 26.60 86 SER A O 1
ATOM 706 N N . ASN A 1 86 ? 48.876 52.779 26.921 1.00 24.65 87 ASN A N 1
ATOM 707 C CA . ASN A 1 86 ? 48.489 53.296 25.610 1.00 20.04 87 ASN A CA 1
ATOM 708 C C . ASN A 1 86 ? 49.660 53.905 24.870 1.00 22.22 87 ASN A C 1
ATOM 709 O O . ASN A 1 86 ? 50.321 54.793 25.389 1.00 20.17 87 ASN A O 1
ATOM 714 N N . LEU A 1 87 ? 49.907 53.430 23.651 1.00 18.34 88 LEU A N 1
ATOM 715 C CA . LEU A 1 87 ? 50.967 53.968 22.800 1.00 22.42 88 LEU A CA 1
ATOM 716 C C . LEU A 1 87 ? 50.447 54.578 21.485 1.00 24.41 88 LEU A C 1
ATOM 717 O O . LEU A 1 87 ? 49.882 53.864 20.657 1.00 29.24 88 LEU A O 1
ATOM 722 N N . LEU A 1 88 ? 50.658 55.887 21.298 1.00 22.45 89 LEU A N 1
ATOM 723 C CA . LEU A 1 88 ? 50.354 56.575 20.039 1.00 22.55 89 LEU A CA 1
ATOM 724 C C . LEU A 1 88 ? 51.652 56.731 19.253 1.00 24.02 89 LEU A C 1
ATOM 725 O O . LEU A 1 88 ? 52.634 57.257 19.776 1.00 22.34 89 LEU A O 1
ATOM 730 N N . MET A 1 89 ? 51.653 56.282 18.001 1.00 17.95 90 MET A N 1
ATOM 731 C CA . MET A 1 89 ? 52.862 56.261 17.184 1.00 19.36 90 MET A CA 1
ATOM 732 C C . MET A 1 89 ? 52.562 56.743 15.760 1.00 23.06 90 MET A C 1
ATOM 733 O O . MET A 1 89 ? 51.397 56.798 15.339 1.00 21.41 90 MET A O 1
ATOM 738 N N . SER A 1 90 ? 53.602 57.089 15.011 1.00 19.48 91 SER A N 1
ATOM 739 C CA . SER A 1 90 ? 53.421 57.433 13.600 1.00 18.31 91 SER A CA 1
ATOM 740 C C . SER A 1 90 ? 53.225 56.178 12.760 1.00 22.74 91 SER A C 1
ATOM 741 O O . SER A 1 90 ? 53.458 55.062 13.222 1.00 22.69 91 SER A O 1
ATOM 744 N N . GLU A 1 91 ? 52.813 56.376 11.514 1.00 20.85 92 GLU A N 1
ATOM 745 C CA . GLU A 1 91 ? 52.636 55.288 10.566 1.00 23.35 92 GLU A CA 1
ATOM 746 C C . GLU A 1 91 ? 53.979 54.843 10.001 1.00 22.87 92 GLU A C 1
ATOM 747 O O . GLU A 1 91 ? 54.804 55.676 9.666 1.00 22.45 92 GLU A O 1
ATOM 753 N N . ALA A 1 92 ? 54.213 53.535 9.904 1.00 18.79 93 ALA A N 1
ATOM 754 C CA . ALA A 1 92 ? 55.503 53.077 9.401 1.00 21.29 93 ALA A CA 1
ATOM 755 C C . ALA A 1 92 ? 55.686 53.596 7.991 1.00 27.60 93 ALA A C 1
ATOM 756 O O . ALA A 1 92 ? 54.719 53.899 7.302 1.00 27.61 93 ALA A O 1
ATOM 758 N N . ASP A 1 93 ? 56.936 53.670 7.561 1.00 27.69 94 ASP A N 1
ATOM 759 C CA . ASP A 1 93 ? 57.260 54.100 6.213 1.00 29.24 94 ASP A CA 1
ATOM 760 C C . ASP A 1 93 ? 57.223 52.905 5.250 1.00 31.15 94 ASP A C 1
ATOM 761 O O . ASP A 1 93 ? 57.754 51.828 5.557 1.00 29.15 94 ASP A O 1
ATOM 766 N N . GLY A 1 94 ? 56.594 53.087 4.090 1.00 27.89 95 GLY A N 1
ATOM 767 C CA . GLY A 1 94 ? 56.570 52.050 3.074 1.00 25.51 95 GLY A CA 1
ATOM 768 C C . GLY A 1 94 ? 55.314 51.193 3.040 1.00 29.73 95 GLY A C 1
ATOM 769 O O . GLY A 1 94 ? 54.240 51.616 3.478 1.00 34.02 95 GLY A O 1
ATOM 770 N N . VAL A 1 95 ? 55.458 49.983 2.503 1.00 26.81 96 VAL A N 1
ATOM 771 C CA . VAL A 1 95 ? 54.332 49.078 2.266 1.00 21.55 96 VAL A CA 1
ATOM 772 C C . VAL A 1 95 ? 54.525 47.813 3.098 1.00 25.16 96 VAL A C 1
ATOM 773 O O . VAL A 1 95 ? 55.628 47.283 3.170 1.00 26.02 96 VAL A O 1
ATOM 777 N N . LEU A 1 96 ? 53.462 47.346 3.745 1.00 23.30 97 LEU A N 1
ATOM 778 C CA . LEU A 1 96 ? 53.542 46.137 4.555 1.00 23.96 97 LEU A CA 1
ATOM 779 C C . LEU A 1 96 ? 54.117 45.024 3.678 1.00 30.49 97 LEU A C 1
ATOM 780 O O . LEU A 1 96 ? 53.736 44.886 2.518 1.00 25.16 97 LEU A O 1
ATOM 785 N N . CYS A 1 97 ? 55.049 44.243 4.215 1.00 28.53 98 CYS A N 1
ATOM 786 C CA . CYS A 1 97 ? 55.795 43.307 3.378 1.00 26.30 98 CYS A CA 1
ATOM 787 C C . CYS A 1 97 ? 54.876 42.253 2.798 1.00 30.15 98 CYS A C 1
ATOM 788 O O . CYS A 1 97 ? 55.020 41.861 1.634 1.00 28.63 98 CYS A O 1
ATOM 791 N N . SER A 1 98 ? 53.926 41.800 3.609 1.00 26.63 99 SER A N 1
ATOM 792 C CA . SER A 1 98 ? 52.969 40.792 3.176 1.00 30.75 99 SER A CA 1
ATOM 793 C C . SER A 1 98 ? 52.121 41.318 2.022 1.00 36.83 99 SER A C 1
ATOM 794 O O . SER A 1 98 ? 51.580 40.536 1.248 1.00 42.61 99 SER A O 1
ATOM 797 N N . GLU A 1 99 ? 51.999 42.637 1.912 1.00 42.02 100 GLU A N 1
ATOM 798 C CA . GLU A 1 99 ? 51.209 43.237 0.828 1.00 42.31 100 GLU A CA 1
ATOM 799 C C . GLU A 1 99 ? 52.031 43.496 -0.443 1.00 38.64 100 GLU A C 1
ATOM 800 O O . GLU A 1 99 ? 51.528 43.338 -1.551 1.00 40.93 100 GLU A O 1
ATOM 806 N N . GLU A 1 100 ? 53.292 43.889 -0.278 1.00 35.03 101 GLU A N 1
ATOM 807 C CA . GLU A 1 100 ? 54.174 44.187 -1.409 1.00 39.24 101 GLU A CA 1
ATOM 808 C C . GLU A 1 100 ? 54.565 42.928 -2.199 1.00 43.54 101 GLU A C 1
ATOM 809 O O . GLU A 1 100 ? 54.555 42.939 -3.437 1.00 39.81 101 GLU A O 1
ATOM 815 N N . TYR A 1 101 ? 54.890 41.848 -1.483 1.00 43.09 102 TYR A N 1
ATOM 816 C CA . TYR A 1 101 ? 55.393 40.614 -2.102 1.00 48.70 102 TYR A CA 1
ATOM 817 C C . TYR A 1 101 ? 54.584 39.393 -1.699 1.00 57.02 102 TYR A C 1
ATOM 818 O O . TYR A 1 101 ? 54.543 39.039 -0.522 1.00 60.11 102 TYR A O 1
ATOM 827 N N . GLU A 1 102 ? 53.959 38.744 -2.678 1.00 62.54 103 GLU A N 1
ATOM 828 C CA . GLU A 1 102 ? 53.203 37.511 -2.439 1.00 68.22 103 GLU A CA 1
ATOM 829 C C . GLU A 1 102 ? 54.073 36.267 -2.653 1.00 66.86 103 GLU A C 1
ATOM 830 O O . GLU A 1 102 ? 54.985 36.273 -3.490 1.00 62.33 103 GLU A O 1
ATOM 836 N N . ASP A 1 103 ? 53.782 35.204 -1.902 1.00 93.28 104 ASP A N 1
ATOM 837 C CA . ASP A 1 103 ? 54.633 34.012 -1.896 1.00 87.59 104 ASP A CA 1
ATOM 838 C C . ASP A 1 103 ? 54.719 33.292 -3.244 1.00 79.61 104 ASP A C 1
ATOM 839 O O . ASP A 1 103 ? 55.754 32.701 -3.569 1.00 69.38 104 ASP A O 1
ATOM 844 N N . GLU A 1 104 ? 53.648 33.354 -4.033 1.00 77.61 105 GLU A N 1
ATOM 845 C CA . GLU A 1 104 ? 53.641 32.673 -5.323 1.00 83.43 105 GLU A CA 1
ATOM 846 C C . GLU A 1 104 ? 54.571 33.346 -6.336 1.00 73.44 105 GLU A C 1
ATOM 847 O O . GLU A 1 104 ? 55.096 32.688 -7.236 1.00 70.00 105 GLU A O 1
ATOM 853 N N . GLN A 1 105 ? 54.796 34.648 -6.177 1.00 67.48 106 GLN A N 1
ATOM 854 C CA . GLN A 1 105 ? 55.470 35.411 -7.227 1.00 61.91 106 GLN A CA 1
ATOM 855 C C . GLN A 1 105 ? 56.915 35.845 -6.947 1.00 61.14 106 GLN A C 1
ATOM 856 O O . GLN A 1 105 ? 57.745 35.822 -7.852 1.00 63.60 106 GLN A O 1
ATOM 862 N N . SER A 1 106 ? 57.229 36.227 -5.712 1.00 60.24 107 SER A N 1
ATOM 863 C CA . SER A 1 106 ? 58.573 36.736 -5.420 1.00 53.15 107 SER A CA 1
ATOM 864 C C . SER A 1 106 ? 59.337 35.983 -4.324 1.00 55.59 107 SER A C 1
ATOM 865 O O . SER A 1 106 ? 59.889 36.608 -3.409 1.00 50.45 107 SER A O 1
ATOM 868 N N . PRO A 1 107 ? 59.398 34.642 -4.430 1.00 57.15 108 PRO A N 1
ATOM 869 C CA . PRO A 1 107 ? 60.048 33.806 -3.415 1.00 60.82 108 PRO A CA 1
ATOM 870 C C . PRO A 1 107 ? 61.478 34.249 -3.104 1.00 57.22 108 PRO A C 1
ATOM 871 O O . PRO A 1 107 ? 61.819 34.400 -1.927 1.00 50.26 108 PRO A O 1
ATOM 875 N N . GLU A 1 108 ? 62.294 34.473 -4.132 1.00 49.63 109 GLU A N 1
ATOM 876 C CA . GLU A 1 108 ? 63.693 34.832 -3.913 1.00 54.30 109 GLU A CA 1
ATOM 877 C C . GLU A 1 108 ? 63.838 36.178 -3.201 1.00 50.68 109 GLU A C 1
ATOM 878 O O . GLU A 1 108 ? 64.706 36.337 -2.347 1.00 52.97 109 GLU A O 1
ATOM 884 N N . LYS A 1 109 ? 62.989 37.142 -3.542 1.00 45.40 110 LYS A N 1
ATOM 885 C CA . LYS A 1 109 ? 63.037 38.458 -2.890 1.00 48.25 110 LYS A CA 1
ATOM 886 C C . LYS A 1 109 ? 62.695 38.360 -1.403 1.00 48.67 110 LYS A C 1
ATOM 887 O O . LYS A 1 109 ? 63.322 38.990 -0.549 1.00 44.78 110 LYS A O 1
ATOM 893 N N . ILE A 1 110 ? 61.674 37.575 -1.104 1.00 34.39 111 ILE A N 1
ATOM 894 C CA . ILE A 1 110 ? 61.234 37.390 0.271 1.00 37.41 111 ILE A CA 1
ATOM 895 C C . ILE A 1 110 ? 62.376 36.783 1.084 1.00 41.03 111 ILE A C 1
ATOM 896 O O . ILE A 1 110 ? 62.743 37.300 2.136 1.00 39.24 111 ILE A O 1
ATOM 901 N N . ILE A 1 111 ? 62.961 35.707 0.573 1.00 40.98 112 ILE A N 1
ATOM 902 C CA . ILE A 1 111 ? 64.116 35.091 1.219 1.00 44.24 112 ILE A CA 1
ATOM 903 C C . ILE A 1 111 ? 65.200 36.139 1.436 1.00 37.21 112 ILE A C 1
ATOM 904 O O . ILE A 1 111 ? 65.739 36.265 2.526 1.00 36.87 112 ILE A O 1
ATOM 909 N N . GLU A 1 112 ? 65.500 36.896 0.390 1.00 34.11 113 GLU A N 1
ATOM 910 C CA . GLU A 1 112 ? 66.505 37.951 0.453 1.00 41.64 113 GLU A CA 1
ATOM 911 C C . GLU A 1 112 ? 66.207 38.975 1.546 1.00 34.73 113 GLU A C 1
ATOM 912 O O . GLU A 1 112 ? 67.115 39.401 2.258 1.00 39.18 113 GLU A O 1
ATOM 918 N N . LEU A 1 113 ? 64.942 39.363 1.686 1.00 29.38 114 LEU A N 1
ATOM 919 C CA . LEU A 1 113 ? 64.561 40.351 2.697 1.00 34.93 114 LEU A CA 1
ATOM 920 C C . LEU A 1 113 ? 64.801 39.817 4.106 1.00 38.80 114 LEU A C 1
ATOM 921 O O . LEU A 1 113 ? 65.372 40.500 4.971 1.00 32.12 114 LEU A O 1
ATOM 926 N N . TYR A 1 114 ? 64.341 38.595 4.339 1.00 35.65 115 TYR A N 1
ATOM 927 C CA . TYR A 1 114 ? 64.451 37.990 5.654 1.00 31.35 115 TYR A CA 1
ATOM 928 C C . TYR A 1 114 ? 65.928 37.958 6.018 1.00 33.02 115 TYR A C 1
ATOM 929 O O . TYR A 1 114 ? 66.314 38.383 7.100 1.00 31.21 115 TYR A O 1
ATOM 938 N N . ALA A 1 115 ? 66.748 37.479 5.083 1.00 32.57 116 ALA A N 1
ATOM 939 C CA . ALA A 1 115 ? 68.194 37.397 5.265 1.00 35.14 116 ALA A CA 1
ATOM 940 C C . ALA A 1 115 ? 68.781 38.749 5.654 1.00 38.48 116 ALA A C 1
ATOM 941 O O . ALA A 1 115 ? 69.639 38.837 6.532 1.00 38.54 116 ALA A O 1
ATOM 943 N N . GLU A 1 116 ? 68.319 39.805 4.995 1.00 38.16 117 GLU A N 1
ATOM 944 C CA . GLU A 1 116 ? 68.799 41.147 5.300 1.00 34.09 117 GLU A CA 1
ATOM 945 C C . GLU A 1 116 ? 68.343 41.613 6.687 1.00 33.08 117 GLU A C 1
ATOM 946 O O . GLU A 1 116 ? 69.021 42.402 7.348 1.00 35.53 117 GLU A O 1
ATOM 952 N N . CYS A 1 117 ? 67.194 41.134 7.139 1.00 29.65 118 CYS A N 1
ATOM 953 C CA . CYS A 1 117 ? 66.781 41.451 8.495 1.00 28.78 118 CYS A CA 1
ATOM 954 C C . CYS A 1 117 ? 67.787 40.870 9.477 1.00 32.02 118 CYS A C 1
ATOM 955 O O . CYS A 1 117 ? 68.230 41.547 10.403 1.00 31.69 118 CYS A O 1
ATOM 958 N N . ILE A 1 118 ? 68.153 39.611 9.264 1.00 27.00 119 ILE A N 1
ATOM 959 C CA . ILE A 1 118 ? 69.060 38.931 10.170 1.00 25.96 119 ILE A CA 1
ATOM 960 C C . ILE A 1 118 ? 70.381 39.681 10.221 1.00 25.96 119 ILE A C 1
ATOM 961 O O . ILE A 1 118 ? 70.895 39.963 11.295 1.00 32.36 119 ILE A O 1
ATOM 966 N N . ARG A 1 119 ? 70.903 40.040 9.054 1.00 31.28 120 ARG A N 1
ATOM 967 C CA . ARG A 1 119 ? 72.189 40.718 8.963 1.00 37.43 120 ARG A CA 1
ATOM 968 C C . ARG A 1 119 ? 72.145 42.057 9.698 1.00 33.08 120 ARG A C 1
ATOM 969 O O . ARG A 1 119 ? 73.029 42.387 10.492 1.00 39.85 120 ARG A O 1
ATOM 977 N N . LEU A 1 120 ? 71.105 42.821 9.416 1.00 26.14 121 LEU A N 1
ATOM 978 C CA . LEU A 1 120 ? 70.875 44.110 10.059 1.00 31.12 121 LEU A CA 1
ATOM 979 C C . LEU A 1 120 ? 70.820 43.951 11.579 1.00 30.94 121 LEU A C 1
ATOM 980 O O . LEU A 1 120 ? 71.463 44.691 12.326 1.00 31.87 121 LEU A O 1
ATOM 985 N N . PHE A 1 121 ? 70.049 42.977 12.040 1.00 24.51 122 PHE A N 1
ATOM 986 C CA . PHE A 1 121 ? 69.893 42.784 13.476 1.00 23.02 122 PHE A CA 1
ATOM 987 C C . PHE A 1 121 ? 71.237 42.480 14.142 1.00 28.99 122 PHE A C 1
ATOM 988 O O . PHE A 1 121 ? 71.498 42.905 15.276 1.00 29.36 122 PHE A O 1
ATOM 996 N N . HIS A 1 122 ? 72.089 41.738 13.441 1.00 26.50 123 HIS A N 1
ATOM 997 C CA . HIS A 1 122 ? 73.374 41.328 14.013 1.00 34.02 123 HIS A CA 1
ATOM 998 C C . HIS A 1 122 ? 74.347 42.484 14.151 1.00 30.07 123 HIS A C 1
ATOM 999 O O . HIS A 1 122 ? 75.307 42.399 14.911 1.00 36.41 123 HIS A O 1
ATOM 1006 N N . SER A 1 123 ? 74.100 43.559 13.411 1.00 33.08 124 SER A N 1
ATOM 1007 C CA . SER A 1 123 ? 74.963 44.737 13.450 1.00 36.70 124 SER A CA 1
ATOM 1008 C C . SER A 1 123 ? 74.558 45.702 14.568 1.00 33.40 124 SER A C 1
ATOM 1009 O O . SER A 1 123 ? 75.260 46.663 14.856 1.00 37.61 124 SER A O 1
ATOM 1012 N N . ILE A 1 124 ? 73.417 45.453 15.194 1.00 32.61 125 ILE A N 1
ATOM 1013 C CA . ILE A 1 124 ? 72.935 46.354 16.232 1.00 32.02 125 ILE A CA 1
ATOM 1014 C C . ILE A 1 124 ? 73.654 46.164 17.572 1.00 31.58 125 ILE A C 1
ATOM 1015 O O . ILE A 1 124 ? 73.776 45.049 18.080 1.00 30.10 125 ILE A O 1
ATOM 1020 N N . ASP A 1 125 ? 74.151 47.262 18.129 1.00 25.76 126 ASP A N 1
ATOM 1021 C CA . ASP A 1 125 ? 74.830 47.231 19.419 1.00 34.01 126 ASP A CA 1
ATOM 1022 C C . ASP A 1 125 ? 73.775 47.062 20.516 1.00 35.71 126 ASP A C 1
ATOM 1023 O O . ASP A 1 125 ? 72.894 47.907 20.656 1.00 36.81 126 ASP A O 1
ATOM 1028 N N . ILE A 1 126 ? 73.872 45.989 21.300 1.00 32.94 127 ILE A N 1
ATOM 1029 C CA . ILE A 1 126 ? 72.907 45.744 22.380 1.00 33.85 127 ILE A CA 1
ATOM 1030 C C . ILE A 1 126 ? 73.446 46.019 23.794 1.00 36.69 127 ILE A C 1
ATOM 1031 O O . ILE A 1 126 ? 72.820 45.638 24.790 1.00 34.84 127 ILE A O 1
ATOM 1036 N N . SER A 1 127 ? 74.601 46.677 23.872 1.00 27.29 128 SER A N 1
ATOM 1037 C CA . SER A 1 127 ? 75.189 47.091 25.149 1.00 35.69 128 SER A CA 1
ATOM 1038 C C . SER A 1 127 ? 74.163 47.637 26.138 1.00 37.53 128 SER A C 1
ATOM 1039 O O . SER A 1 127 ? 74.115 47.216 27.288 1.00 40.85 128 SER A O 1
ATOM 1042 N N . ASP A 1 128 ? 73.363 48.598 25.690 1.00 30.68 129 ASP A N 1
ATOM 1043 C CA . ASP A 1 128 ? 72.395 49.257 26.560 1.00 32.41 129 ASP A CA 1
ATOM 1044 C C . ASP A 1 128 ? 70.961 48.939 26.137 1.00 33.22 129 ASP A C 1
ATOM 1045 O O . ASP A 1 128 ? 70.060 49.740 26.358 1.00 34.35 129 ASP A O 1
ATOM 1050 N N . CYS A 1 129 ? 70.751 47.779 25.522 1.00 31.74 130 CYS A N 1
ATOM 1051 C CA . CYS A 1 129 ? 69.397 47.362 25.154 1.00 29.18 130 CYS A CA 1
ATOM 1052 C C . CYS A 1 129 ? 68.547 47.240 26.423 1.00 25.22 130 CYS A C 1
ATOM 1053 O O . CYS A 1 129 ? 68.976 46.638 27.395 1.00 31.51 130 CYS A O 1
ATOM 1056 N N . PRO A 1 130 ? 67.354 47.846 26.425 1.00 31.92 131 PRO A N 1
ATOM 1057 C CA . PRO A 1 130 ? 66.513 47.906 27.629 1.00 34.63 131 PRO A CA 1
ATOM 1058 C C . PRO A 1 130 ? 66.086 46.545 28.178 1.00 31.35 131 PRO A C 1
ATOM 1059 O O . PRO A 1 130 ? 65.919 46.426 29.387 1.00 26.57 131 PRO A O 1
ATOM 1063 N N . TYR A 1 131 ? 65.901 45.546 27.321 1.00 28.43 132 TYR A N 1
ATOM 1064 C CA . TYR A 1 131 ? 65.367 44.268 27.772 1.00 20.59 132 TYR A CA 1
ATOM 1065 C C . TYR A 1 131 ? 66.190 43.088 27.297 1.00 25.70 132 TYR A C 1
ATOM 1066 O O . TYR A 1 131 ? 66.755 43.110 26.208 1.00 22.91 132 TYR A O 1
ATOM 1075 N N . THR A 1 132 ? 66.248 42.060 28.136 1.00 25.42 133 THR A N 1
ATOM 1076 C CA . THR A 1 132 ? 66.942 40.825 27.818 1.00 26.34 133 THR A CA 1
ATOM 1077 C C . THR A 1 132 ? 65.891 39.741 27.818 1.00 25.92 133 THR A C 1
ATOM 1078 O O . THR A 1 132 ? 65.340 39.408 28.863 1.00 24.53 133 THR A O 1
ATOM 1082 N N . ASN A 1 133 ? 65.573 39.234 26.634 1.00 26.56 134 ASN A N 1
ATOM 1083 C CA . ASN A 1 133 ? 64.580 38.185 26.493 1.00 18.21 134 ASN A CA 1
ATOM 1084 C C . ASN A 1 133 ? 65.240 36.823 26.486 1.00 24.76 134 ASN A C 1
ATOM 1085 O O . ASN A 1 133 ? 65.100 36.044 25.535 1.00 22.50 134 ASN A O 1
ATOM 1090 N N . SER A 1 134 ? 65.962 36.544 27.564 1.00 20.98 135 SER A N 1
ATOM 1091 C CA . SER A 1 134 ? 66.533 35.235 27.784 1.00 24.19 135 SER A CA 1
ATOM 1092 C C . SER A 1 134 ? 65.405 34.217 27.943 1.00 25.26 135 SER A C 1
ATOM 1093 O O . SER A 1 134 ? 64.263 34.571 28.256 1.00 24.65 135 SER A O 1
ATOM 1096 N N . LEU A 1 135 ? 65.728 32.948 27.737 1.00 27.44 136 LEU A N 1
ATOM 1097 C CA . LEU A 1 135 ? 64.743 31.898 27.903 1.00 21.22 136 LEU A CA 1
ATOM 1098 C C . LEU A 1 135 ? 64.202 31.857 29.333 1.00 21.80 136 LEU A C 1
ATOM 1099 O O . LEU A 1 135 ? 63.013 31.602 29.552 1.00 23.18 136 LEU A O 1
ATOM 1104 N N . ASP A 1 136 ? 65.051 32.132 30.313 1.00 22.62 137 ASP A N 1
ATOM 1105 C CA . ASP A 1 136 ? 64.566 32.159 31.692 1.00 23.58 137 ASP A CA 1
ATOM 1106 C C . ASP A 1 136 ? 63.465 33.204 31.829 1.00 21.60 137 ASP A C 1
ATOM 1107 O O . ASP A 1 136 ? 62.471 32.997 32.527 1.00 26.38 137 ASP A O 1
ATOM 1112 N N . SER A 1 137 ? 63.651 34.333 31.154 1.00 23.67 138 SER A N 1
ATOM 1113 C CA . SER A 1 137 ? 62.680 35.422 31.202 1.00 21.54 138 SER A CA 1
ATOM 1114 C C . SER A 1 137 ? 61.410 35.055 30.436 1.00 21.95 138 SER A C 1
ATOM 1115 O O . SER A 1 137 ? 60.286 35.293 30.900 1.00 21.78 138 SER A O 1
ATOM 1118 N N . ARG A 1 138 ? 61.593 34.481 29.254 1.00 19.26 139 ARG A N 1
ATOM 1119 C CA . ARG A 1 138 ? 60.451 34.084 28.435 1.00 20.31 139 ARG A CA 1
ATOM 1120 C C . ARG A 1 138 ? 59.706 32.952 29.135 1.00 19.54 139 ARG A C 1
ATOM 1121 O O . ARG A 1 138 ? 58.490 32.927 29.150 1.00 23.66 139 ARG A O 1
ATOM 1129 N N . LEU A 1 139 ? 60.440 32.015 29.719 1.00 18.86 140 LEU A N 1
ATOM 1130 C CA . LEU A 1 139 ? 59.790 30.901 30.387 1.00 23.34 140 LEU A CA 1
ATOM 1131 C C . LEU A 1 139 ? 59.037 31.383 31.620 1.00 27.37 140 LEU A C 1
ATOM 1132 O O . LEU A 1 139 ? 57.938 30.924 31.904 1.00 23.72 140 LEU A O 1
ATOM 1137 N N . ALA A 1 140 ? 59.622 32.324 32.350 1.00 22.72 141 ALA A N 1
ATOM 1138 C CA . ALA A 1 140 ? 58.941 32.865 33.513 1.00 25.49 141 ALA A CA 1
ATOM 1139 C C . ALA A 1 140 ? 57.635 33.552 33.094 1.00 26.37 141 ALA A C 1
ATOM 1140 O O . ALA A 1 140 ? 56.608 33.417 33.762 1.00 24.97 141 ALA A O 1
ATOM 1142 N N . GLU A 1 141 ? 57.651 34.271 31.974 1.00 24.51 142 GLU A N 1
ATOM 1143 C CA . GLU A 1 141 ? 56.423 34.925 31.546 1.00 22.42 142 GLU A CA 1
ATOM 1144 C C . GLU A 1 141 ? 55.404 33.921 31.012 1.00 24.98 142 GLU A C 1
ATOM 1145 O O . GLU A 1 141 ? 54.200 34.093 31.227 1.00 22.45 142 GLU A O 1
ATOM 1151 N N . LEU A 1 142 ? 55.872 32.872 30.333 1.00 18.85 143 LEU A N 1
ATOM 1152 C CA . LEU A 1 142 ? 54.952 31.845 29.837 1.00 26.27 143 LEU A CA 1
ATOM 1153 C C . LEU A 1 142 ? 54.255 31.136 31.003 1.00 27.30 143 LEU A C 1
ATOM 1154 O O . LEU A 1 142 ? 53.082 30.780 30.924 1.00 34.07 143 LEU A O 1
ATOM 1159 N N . ASP A 1 143 ? 54.991 30.935 32.086 1.00 21.79 144 ASP A N 1
ATOM 1160 C CA . ASP A 1 143 ? 54.450 30.303 33.283 1.00 23.92 144 ASP A CA 1
ATOM 1161 C C . ASP A 1 143 ? 53.369 31.196 33.870 1.00 23.06 144 ASP A C 1
ATOM 1162 O O . ASP A 1 143 ? 52.285 30.729 34.233 1.00 29.95 144 ASP A O 1
ATOM 1167 N N . TYR A 1 144 ? 53.674 32.489 33.969 1.00 23.97 145 TYR A N 1
ATOM 1168 C CA . TYR A 1 144 ? 52.683 33.479 34.388 1.00 29.26 145 TYR A CA 1
ATOM 1169 C C . TYR A 1 144 ? 51.439 33.490 33.492 1.00 30.84 145 TYR A C 1
ATOM 1170 O O . TYR A 1 144 ? 50.313 33.556 33.978 1.00 28.92 145 TYR A O 1
ATOM 1179 N N . LEU A 1 145 ? 51.639 33.451 32.183 1.00 27.46 146 LEU A N 1
ATOM 1180 C CA . LEU A 1 145 ? 50.507 33.493 31.263 1.00 23.36 146 LEU A CA 1
ATOM 1181 C C . LEU A 1 145 ? 49.629 32.247 31.416 1.00 26.83 146 LEU A C 1
ATOM 1182 O O . LEU A 1 145 ? 48.407 32.342 31.452 1.00 27.69 146 LEU A O 1
ATOM 1187 N N . LEU A 1 146 ? 50.253 31.079 31.508 1.00 24.06 147 LEU A N 1
ATOM 1188 C CA . LEU A 1 146 ? 49.502 29.837 31.630 1.00 28.33 147 LEU A CA 1
ATOM 1189 C C . LEU A 1 146 ? 48.704 29.815 32.931 1.00 33.91 147 LEU A C 1
ATOM 1190 O O . LEU A 1 146 ? 47.513 29.531 32.917 1.00 35.12 147 LEU A O 1
ATOM 1195 N N . ASN A 1 147 ? 49.362 30.139 34.042 1.00 37.20 148 ASN A N 1
ATOM 1196 C CA . ASN A 1 147 ? 48.694 30.220 35.340 1.00 35.28 148 ASN A CA 1
ATOM 1197 C C . ASN A 1 147 ? 47.458 31.121 35.345 1.00 36.22 148 ASN A C 1
ATOM 1198 O O . ASN A 1 147 ? 46.501 30.853 36.057 1.00 30.36 148 ASN A O 1
ATOM 1203 N N . ASN A 1 148 ? 47.479 32.193 34.559 1.00 29.84 149 ASN A N 1
ATOM 1204 C CA . ASN A 1 148 ? 46.409 33.173 34.625 1.00 29.11 149 ASN A CA 1
ATOM 1205 C C . ASN A 1 148 ? 45.488 33.161 33.412 1.00 33.45 149 ASN A C 1
ATOM 1206 O O . ASN A 1 148 ? 44.700 34.084 33.223 1.00 28.64 149 ASN A O 1
ATOM 1211 N N . ASP A 1 149 ? 45.596 32.114 32.599 1.00 29.53 150 ASP A N 1
ATOM 1212 C CA . ASP A 1 149 ? 44.700 31.925 31.476 1.00 27.87 150 ASP A CA 1
ATOM 1213 C C . ASP A 1 149 ? 44.834 33.038 30.441 1.00 32.85 150 ASP A C 1
ATOM 1214 O O . ASP A 1 149 ? 43.844 33.455 29.837 1.00 29.71 150 ASP A O 1
ATOM 1219 N N . LEU A 1 150 ? 46.063 33.498 30.214 1.00 27.82 151 LEU A N 1
ATOM 1220 C CA . LEU A 1 150 ? 46.310 34.610 29.294 1.00 28.61 151 LEU A CA 1
ATOM 1221 C C . LEU A 1 150 ? 47.093 34.199 28.047 1.00 26.05 151 LEU A C 1
ATOM 1222 O O . LEU A 1 150 ? 47.349 35.024 27.181 1.00 28.68 151 LEU A O 1
ATOM 1227 N N . ALA A 1 151 ? 47.504 32.937 27.968 1.00 27.09 152 ALA A N 1
ATOM 1228 C CA . ALA A 1 151 ? 48.259 32.475 26.812 1.00 29.74 152 ALA A CA 1
ATOM 1229 C C . ALA A 1 151 ? 47.320 32.112 25.670 1.00 43.63 152 ALA A C 1
ATOM 1230 O O . ALA A 1 151 ? 46.102 32.090 25.842 1.00 44.66 152 ALA A O 1
ATOM 1232 N N . ASP A 1 152 ? 47.899 31.831 24.506 1.00 48.34 153 ASP A N 1
ATOM 1233 C CA . ASP A 1 152 ? 47.144 31.407 23.323 1.00 50.36 153 ASP A CA 1
ATOM 1234 C C . ASP A 1 152 ? 47.052 29.872 23.268 1.00 42.53 153 ASP A C 1
ATOM 1235 O O . ASP A 1 152 ? 47.708 29.217 22.454 1.00 50.44 153 ASP A O 1
ATOM 1240 N N . VAL A 1 153 ? 46.233 29.305 24.144 1.00 56.32 154 VAL A N 1
ATOM 1241 C CA . VAL A 1 153 ? 46.227 27.866 24.382 1.00 56.13 154 VAL A CA 1
ATOM 1242 C C . VAL A 1 153 ? 45.186 27.123 23.548 1.00 55.80 154 VAL A C 1
ATOM 1243 O O . VAL A 1 153 ? 45.215 25.896 23.431 1.00 63.85 154 VAL A O 1
ATOM 1247 N N . ASP A 1 154 ? 44.292 27.890 22.942 1.00 46.59 155 ASP A N 1
ATOM 1248 C CA . ASP A 1 154 ? 43.168 27.333 22.214 1.00 49.24 155 ASP A CA 1
ATOM 1249 C C . ASP A 1 154 ? 43.489 26.881 20.774 1.00 58.84 155 ASP A C 1
ATOM 1250 O O . ASP A 1 154 ? 44.635 26.975 20.302 1.00 54.99 155 ASP A O 1
ATOM 1255 N N . CYS A 1 155 ? 42.454 26.371 20.102 1.00 56.74 156 CYS A N 1
ATOM 1256 C CA . CYS A 1 155 ? 42.475 26.049 18.669 1.00 50.12 156 CYS A CA 1
ATOM 1257 C C . CYS A 1 155 ? 43.421 24.928 18.280 1.00 49.84 156 CYS A C 1
ATOM 1258 O O . CYS A 1 155 ? 43.197 23.779 18.654 1.00 53.76 156 CYS A O 1
ATOM 1261 N N . GLU A 1 156 ? 44.468 25.247 17.523 1.00 43.50 157 GLU A N 1
ATOM 1262 C CA . GLU A 1 156 ? 45.305 24.189 16.948 1.00 48.04 157 GLU A CA 1
ATOM 1263 C C . GLU A 1 156 ? 45.965 23.298 18.011 1.00 44.32 157 GLU A C 1
ATOM 1264 O O . GLU A 1 156 ? 46.406 22.201 17.712 1.00 43.19 157 GLU A O 1
ATOM 1270 N N . ASN A 1 157 ? 46.008 23.761 19.254 1.00 53.89 158 ASN A N 1
ATOM 1271 C CA . ASN A 1 157 ? 46.614 22.962 20.316 1.00 65.10 158 ASN A CA 1
ATOM 1272 C C . ASN A 1 157 ? 45.669 21.903 20.938 1.00 66.07 158 ASN A C 1
ATOM 1273 O O . ASN A 1 157 ? 46.041 21.183 21.878 1.00 58.77 158 ASN A O 1
ATOM 1278 N N . TRP A 1 158 ? 44.462 21.815 20.377 1.00 62.29 159 TRP A N 1
ATOM 1279 C CA . TRP A 1 158 ? 43.440 20.840 20.771 1.00 60.44 159 TRP A CA 1
ATOM 1280 C C . TRP A 1 158 ? 43.413 19.662 19.801 1.00 60.91 159 TRP A C 1
ATOM 1281 O O . TRP A 1 158 ? 42.800 18.631 20.075 1.00 59.95 159 TRP A O 1
ATOM 1292 N N . GLU A 1 159 ? 44.034 19.841 18.641 1.00 62.39 160 GLU A N 1
ATOM 1293 C CA . GLU A 1 159 ? 44.010 18.825 17.594 1.00 66.03 160 GLU A CA 1
ATOM 1294 C C . GLU A 1 159 ? 44.757 17.586 18.084 1.00 65.86 160 GLU A C 1
ATOM 1295 O O . GLU A 1 159 ? 45.736 17.700 18.826 1.00 67.48 160 GLU A O 1
ATOM 1301 N N . GLU A 1 160 ? 44.277 16.403 17.710 1.00 66.65 161 GLU A N 1
ATOM 1302 C CA . GLU A 1 160 ? 44.836 15.166 18.251 1.00 73.55 161 GLU A CA 1
ATOM 1303 C C . GLU A 1 160 ? 46.273 14.903 17.779 1.00 79.45 161 GLU A C 1
ATOM 1304 O O . GLU A 1 160 ? 46.980 14.073 18.356 1.00 83.51 161 GLU A O 1
ATOM 1310 N N . ASP A 1 161 ? 46.701 15.609 16.737 1.00 77.39 162 ASP A N 1
ATOM 1311 C CA . ASP A 1 161 ? 48.020 15.385 16.160 1.00 76.70 162 ASP A CA 1
ATOM 1312 C C . ASP A 1 161 ? 49.061 16.331 16.746 1.00 70.13 162 ASP A C 1
ATOM 1313 O O . ASP A 1 161 ? 50.198 16.378 16.277 1.00 65.63 162 ASP A O 1
ATOM 1318 N N . THR A 1 162 ? 48.673 17.083 17.771 1.00 66.41 163 THR A N 1
ATOM 1319 C CA . THR A 1 162 ? 49.582 18.055 18.363 1.00 69.11 163 THR A CA 1
ATOM 1320 C C . THR A 1 162 ? 50.729 17.344 19.084 1.00 74.10 163 THR A C 1
ATOM 1321 O O . THR A 1 162 ? 50.500 16.399 19.840 1.00 69.57 163 THR A O 1
ATOM 1325 N N . PRO A 1 163 ? 51.974 17.799 18.838 1.00 74.85 164 PRO A N 1
ATOM 1326 C CA . PRO A 1 163 ? 53.189 17.163 19.373 1.00 65.98 164 PRO A CA 1
ATOM 1327 C C . PRO A 1 163 ? 53.131 17.000 20.898 1.00 56.86 164 PRO A C 1
ATOM 1328 O O . PRO A 1 163 ? 53.694 16.050 21.441 1.00 52.29 164 PRO A O 1
ATOM 1332 N N . PHE A 1 164 ? 52.437 17.915 21.567 1.00 52.64 165 PHE A N 1
ATOM 1333 C CA . PHE A 1 164 ? 52.205 17.836 23.002 1.00 49.80 165 PHE A CA 1
ATOM 1334 C C . PHE A 1 164 ? 50.693 17.953 23.292 1.00 57.57 165 PHE A C 1
ATOM 1335 O O . PHE A 1 164 ? 49.990 18.740 22.658 1.00 70.14 165 PHE A O 1
ATOM 1343 N N . LYS A 1 165 ? 50.200 17.181 24.256 1.00 52.17 166 LYS A N 1
ATOM 1344 C CA . LYS A 1 165 ? 48.757 16.999 24.455 1.00 52.60 166 LYS A CA 1
ATOM 1345 C C . LYS A 1 165 ? 48.100 18.130 25.232 1.00 53.87 166 LYS A C 1
ATOM 1346 O O . LYS A 1 165 ? 46.876 18.291 25.216 1.00 48.41 166 LYS A O 1
ATOM 1352 N N . ASP A 1 166 ? 48.919 18.889 25.947 1.00 36.38 167 ASP A N 1
ATOM 1353 C CA . ASP A 1 166 ? 48.435 20.076 26.641 1.00 42.20 167 ASP A CA 1
ATOM 1354 C C . ASP A 1 166 ? 49.583 21.065 26.894 1.00 39.37 167 ASP A C 1
ATOM 1355 O O . ASP A 1 166 ? 50.763 20.707 26.782 1.00 41.66 167 ASP A O 1
ATOM 1360 N N . PRO A 1 167 ? 49.239 22.312 27.230 1.00 31.09 168 PRO A N 1
ATOM 1361 C CA . PRO A 1 167 ? 50.232 23.391 27.323 1.00 27.39 168 PRO A CA 1
ATOM 1362 C C . PRO A 1 167 ? 51.390 23.130 28.292 1.00 36.05 168 PRO A C 1
ATOM 1363 O O . PRO A 1 167 ? 52.525 23.515 27.987 1.00 29.29 168 PRO A O 1
ATOM 1367 N N . ARG A 1 168 ? 51.121 22.509 29.438 1.00 31.30 169 ARG A N 1
ATOM 1368 C CA . ARG A 1 168 ? 52.183 22.244 30.406 1.00 36.72 169 ARG A CA 1
ATOM 1369 C C . ARG A 1 168 ? 53.202 21.221 29.889 1.00 34.27 169 ARG A C 1
ATOM 1370 O O . ARG A 1 168 ? 54.361 21.231 30.280 1.00 40.74 169 ARG A O 1
ATOM 1378 N N . GLU A 1 169 ? 52.772 20.357 28.984 1.00 37.44 170 GLU A N 1
ATOM 1379 C CA . GLU A 1 169 ? 53.673 19.387 28.374 1.00 37.22 170 GLU A CA 1
ATOM 1380 C C . GLU A 1 169 ? 54.672 20.067 27.439 1.00 37.09 170 GLU A C 1
ATOM 1381 O O . GLU A 1 169 ? 55.847 19.677 27.351 1.00 29.71 170 GLU A O 1
ATOM 1387 N N . LEU A 1 170 ? 54.188 21.074 26.721 1.00 30.44 171 LEU A N 1
ATOM 1388 C CA . LEU A 1 170 ? 55.042 21.873 25.854 1.00 31.77 171 LEU A CA 1
ATOM 1389 C C . LEU A 1 170 ? 55.957 22.702 26.740 1.00 30.91 171 LEU A C 1
ATOM 1390 O O . LEU A 1 170 ?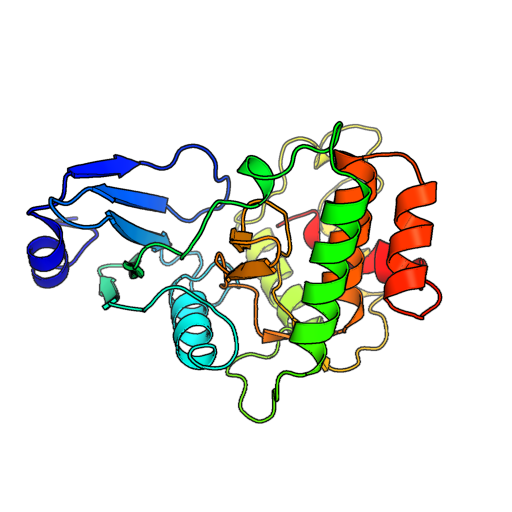 57.166 22.777 26.517 1.00 26.82 171 LEU A O 1
ATOM 1395 N N . TYR A 1 171 ? 55.358 23.318 27.753 1.00 25.63 172 TYR A N 1
ATOM 1396 C CA . TYR A 1 171 ? 56.085 24.140 28.695 1.00 25.40 172 TYR A CA 1
ATOM 1397 C C . TYR A 1 171 ? 57.249 23.363 29.305 1.00 29.12 172 TYR A C 1
ATOM 1398 O O . TYR A 1 171 ? 58.340 23.901 29.471 1.00 30.54 172 TYR A O 1
ATOM 1407 N N . ASP A 1 172 ? 57.008 22.095 29.630 1.00 31.56 173 ASP A N 1
ATOM 1408 C CA . ASP A 1 172 ? 58.026 21.241 30.225 1.00 27.56 173 ASP A CA 1
ATOM 1409 C C . ASP A 1 172 ? 59.194 21.048 29.276 1.00 29.03 173 ASP A C 1
ATOM 1410 O O . ASP A 1 172 ? 60.355 21.113 29.683 1.00 30.96 173 ASP A O 1
ATOM 1415 N N . PHE A 1 173 ? 58.884 20.793 28.011 1.00 28.69 174 PHE A N 1
ATOM 1416 C CA . PHE A 1 173 ? 59.923 20.656 27.005 1.00 31.56 174 PHE A CA 1
ATOM 1417 C C . PHE A 1 173 ? 60.787 21.918 26.976 1.00 28.90 174 PHE A C 1
ATOM 1418 O O . PHE A 1 173 ? 62.016 21.851 27.045 1.00 26.60 174 PHE A O 1
ATOM 1426 N N . LEU A 1 174 ? 60.130 23.068 26.877 1.00 28.48 175 LEU A N 1
ATOM 1427 C CA . LEU A 1 174 ? 60.823 24.344 26.728 1.00 27.37 175 LEU A CA 1
ATOM 1428 C C . LEU A 1 174 ? 61.682 24.608 27.949 1.00 27.70 175 LEU A C 1
ATOM 1429 O O . LEU A 1 174 ? 62.793 25.124 27.846 1.00 26.37 175 LEU A O 1
ATOM 1434 N N . LYS A 1 175 ? 61.160 24.230 29.106 1.00 29.02 176 LYS A N 1
ATOM 1435 C CA . LYS A 1 175 ? 61.818 24.509 30.371 1.00 22.89 176 LYS A CA 1
ATOM 1436 C C . LYS A 1 175 ? 63.055 23.636 30.563 1.00 27.72 176 LYS A C 1
ATOM 1437 O O . LYS A 1 175 ? 64.066 24.094 31.090 1.00 23.72 176 LYS A O 1
ATOM 1443 N N . THR A 1 176 ? 62.970 22.382 30.120 1.00 20.57 177 THR A N 1
ATOM 1444 C CA . THR A 1 176 ? 64.003 21.382 30.403 1.00 23.01 177 THR A CA 1
ATOM 1445 C C . THR A 1 176 ? 64.989 21.146 29.246 1.00 24.42 177 THR A C 1
ATOM 1446 O O . THR A 1 176 ? 65.971 20.433 29.414 1.00 27.15 177 THR A O 1
ATOM 1450 N N . GLU A 1 177 ? 64.725 21.718 28.075 1.00 26.66 178 GLU A N 1
ATOM 1451 C CA . GLU A 1 177 ? 65.624 21.537 26.928 1.00 28.11 178 GLU A CA 1
ATOM 1452 C C . GLU A 1 177 ? 66.085 22.863 26.322 1.00 34.53 178 GLU A C 1
ATOM 1453 O O . GLU A 1 177 ? 66.230 22.995 25.106 1.00 25.83 178 GLU A O 1
ATOM 1459 N N . LYS A 1 178 ? 66.331 23.836 27.192 1.00 30.48 179 LYS A N 1
ATOM 1460 C CA . LYS A 1 178 ? 66.810 25.131 26.766 1.00 26.59 179 LYS A CA 1
ATOM 1461 C C . LYS A 1 178 ? 68.155 24.952 26.075 1.00 25.69 179 LYS A C 1
ATOM 1462 O O . LYS A 1 178 ? 69.061 24.313 26.610 1.00 27.97 179 LYS A O 1
ATOM 1468 N N . PRO A 1 179 ? 68.295 25.518 24.878 1.00 26.78 180 PRO A N 1
ATOM 1469 C CA . PRO A 1 179 ? 69.605 25.467 24.234 1.00 26.88 180 PRO A CA 1
ATOM 1470 C C . PRO A 1 179 ? 70.506 26.575 24.762 1.00 33.33 180 PRO A C 1
ATOM 1471 O O . PRO A 1 179 ? 70.063 27.482 25.470 1.00 32.03 180 PRO A O 1
ATOM 1475 N N . GLU A 1 180 ? 71.783 26.474 24.432 1.00 26.04 181 GLU A N 1
ATOM 1476 C CA . GLU A 1 180 ? 72.745 27.510 24.737 1.00 24.80 181 GLU A CA 1
ATOM 1477 C C . GLU A 1 180 ? 72.285 28.806 24.088 1.00 25.79 181 GLU A C 1
ATOM 1478 O O . GLU A 1 180 ? 71.730 28.794 22.996 1.00 31.27 181 GLU A O 1
ATOM 1484 N N . GLU A 1 181 ? 72.520 29.923 24.756 1.00 27.30 182 GLU A N 1
ATOM 1485 C CA . GLU A 1 181 ? 72.108 31.205 24.224 1.00 28.68 182 GLU A CA 1
AT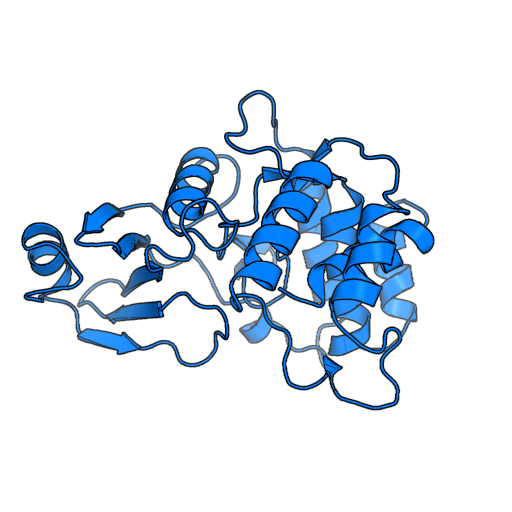OM 1486 C C . GLU A 1 181 ? 73.282 32.152 24.051 1.00 33.72 182 GLU A C 1
ATOM 1487 O O . GLU A 1 181 ? 74.044 32.396 24.992 1.00 36.32 182 GLU A O 1
ATOM 1493 N N . GLU A 1 182 ? 73.414 32.673 22.836 1.00 36.03 183 GLU A N 1
ATOM 1494 C CA . GLU A 1 182 ? 74.374 33.729 22.521 1.00 38.98 183 GLU A CA 1
ATOM 1495 C C . GLU A 1 182 ? 73.577 34.971 22.098 1.00 34.92 183 GLU A C 1
ATOM 1496 O O . GLU A 1 182 ? 72.978 34.989 21.026 1.00 31.85 183 GLU A O 1
ATOM 1502 N N . LEU A 1 183 ? 73.575 35.998 22.949 1.00 28.75 184 LEU A N 1
ATOM 1503 C CA . LEU A 1 183 ? 72.641 37.121 22.822 1.00 35.23 184 LEU A CA 1
ATOM 1504 C C . LEU A 1 183 ? 72.961 38.132 21.725 1.00 34.14 184 LEU A C 1
ATOM 1505 O O . LEU A 1 183 ? 74.099 38.604 21.607 1.00 29.13 184 LEU A O 1
ATOM 1510 N N . VAL A 1 184 ? 71.940 38.460 20.932 1.00 26.94 185 VAL A N 1
ATOM 1511 C CA . VAL A 1 184 ? 72.007 39.561 19.972 1.00 25.23 185 VAL A CA 1
ATOM 1512 C C . VAL A 1 184 ? 70.668 40.269 19.954 1.00 18.90 185 VAL A C 1
ATOM 1513 O O . VAL A 1 184 ? 69.721 39.839 20.609 1.00 20.68 185 VAL A O 1
ATOM 1517 N N . PHE A 1 185 ? 70.581 41.350 19.191 1.00 22.18 186 PHE A N 1
ATOM 1518 C CA . PHE A 1 185 ? 69.301 41.995 19.016 1.00 23.84 186 PHE A CA 1
ATOM 1519 C C . PHE A 1 185 ? 68.342 41.053 18.316 1.00 29.34 186 PHE A C 1
ATOM 1520 O O . PHE A 1 185 ? 68.667 40.448 17.282 1.00 24.56 186 PHE A O 1
ATOM 1528 N N . SER A 1 186 ? 67.151 40.942 18.886 1.00 24.87 187 SER A N 1
ATOM 1529 C CA . SER A 1 186 ? 66.132 40.055 18.367 1.00 23.93 187 SER A CA 1
ATOM 1530 C C . SER A 1 186 ? 64.824 40.839 18.259 1.00 25.70 187 SER A C 1
ATOM 1531 O O . SER A 1 186 ? 64.451 41.546 19.189 1.00 23.47 187 SER A O 1
ATOM 1534 N N . HIS A 1 187 ? 64.141 40.718 17.125 1.00 23.94 188 HIS A N 1
ATOM 1535 C CA . HIS A 1 187 ? 62.826 41.328 16.950 1.00 20.53 188 HIS A CA 1
ATOM 1536 C C . HIS A 1 187 ? 61.728 40.681 17.811 1.00 17.25 188 HIS A C 1
ATOM 1537 O O . HIS A 1 187 ? 60.881 41.373 18.371 1.00 21.19 188 HIS A O 1
ATOM 1544 N N . GLY A 1 188 ? 61.725 39.352 17.895 1.00 22.34 189 GLY A N 1
ATOM 1545 C CA . GLY A 1 188 ? 60.787 38.662 18.762 1.00 19.87 189 GLY A CA 1
ATOM 1546 C C . GLY A 1 188 ? 59.565 38.122 18.054 1.00 20.78 189 GLY A C 1
ATOM 1547 O O . GLY A 1 188 ? 59.007 37.116 18.478 1.00 15.64 189 GLY A O 1
ATOM 1548 N N . ASP A 1 189 ? 59.143 38.782 16.975 1.00 22.04 190 ASP A N 1
ATOM 1549 C CA . ASP A 1 189 ? 58.076 38.239 16.136 1.00 18.37 190 ASP A CA 1
ATOM 1550 C C . ASP A 1 189 ? 58.303 38.621 14.688 1.00 22.97 190 ASP A C 1
ATOM 1551 O O . ASP A 1 189 ? 57.489 39.325 14.090 1.00 25.75 190 ASP A O 1
ATOM 1556 N N . LEU A 1 190 ? 59.414 38.160 14.124 1.00 22.77 191 LEU A N 1
ATOM 1557 C CA . LEU A 1 190 ? 59.788 38.551 12.771 1.00 28.76 191 LEU A CA 1
ATOM 1558 C C . LEU A 1 190 ? 58.923 37.808 11.760 1.00 29.54 191 LEU A C 1
ATOM 1559 O O . LEU A 1 190 ? 59.048 36.591 11.608 1.00 29.28 191 LEU A O 1
ATOM 1564 N N . GLY A 1 191 ? 58.045 38.543 11.079 1.00 23.79 192 GLY A N 1
ATOM 1565 C CA . GLY A 1 191 ? 57.117 37.966 10.115 1.00 23.62 192 GLY A CA 1
ATOM 1566 C C . GLY A 1 191 ? 56.688 39.023 9.103 1.00 30.49 192 GLY A C 1
ATOM 1567 O O . GLY A 1 191 ? 56.892 40.220 9.334 1.00 25.93 192 GLY A O 1
ATOM 1568 N N . ASP A 1 192 ? 56.084 38.599 7.993 1.00 24.29 193 ASP A N 1
ATOM 1569 C CA . ASP A 1 192 ? 55.818 39.527 6.893 1.00 29.99 193 ASP A CA 1
ATOM 1570 C C . ASP A 1 192 ? 54.773 40.608 7.183 1.00 27.00 193 ASP A C 1
ATOM 1571 O O . ASP A 1 192 ? 54.654 41.544 6.419 1.00 27.04 193 ASP A O 1
ATOM 1576 N N . SER A 1 193 ? 54.030 40.509 8.280 1.00 25.89 194 SER A N 1
ATOM 1577 C CA . SER A 1 193 ? 53.099 41.598 8.605 1.00 24.43 194 SER A CA 1
ATOM 1578 C C . SER A 1 193 ? 53.566 42.540 9.714 1.00 21.79 194 SER A C 1
ATOM 1579 O O . SER A 1 193 ? 52.821 43.425 10.135 1.00 26.11 194 SER A O 1
ATOM 1582 N N . ASN A 1 194 ? 54.790 42.339 10.195 1.00 25.52 195 ASN A N 1
ATOM 1583 C CA . ASN A 1 194 ? 55.399 43.263 11.147 1.00 17.40 195 ASN A CA 1
ATOM 1584 C C . ASN A 1 194 ? 56.581 43.989 10.500 1.00 20.27 195 ASN A C 1
ATOM 1585 O O . ASN A 1 194 ? 57.398 44.599 11.184 1.00 19.25 195 ASN A O 1
ATOM 1590 N N . ILE A 1 195 ? 56.676 43.905 9.180 1.00 23.51 196 ILE A N 1
ATOM 1591 C CA . ILE A 1 195 ? 57.799 44.488 8.452 1.00 21.68 196 ILE A CA 1
ATOM 1592 C C . ILE A 1 195 ? 57.307 45.236 7.230 1.00 22.73 196 ILE A C 1
ATOM 1593 O O . ILE A 1 195 ? 56.447 44.757 6.494 1.00 28.26 196 ILE A O 1
ATOM 1598 N N . PHE A 1 196 ? 57.875 46.410 7.007 1.00 25.75 197 PHE A N 1
ATOM 1599 C CA . PHE A 1 196 ? 57.552 47.208 5.834 1.00 29.90 197 PHE A CA 1
ATOM 1600 C C . PHE A 1 196 ? 58.737 47.247 4.876 1.00 26.00 197 PHE A C 1
ATOM 1601 O O . PHE A 1 196 ? 59.898 47.139 5.290 1.00 27.02 197 PHE A O 1
ATOM 1609 N N . VAL A 1 197 ? 58.439 47.373 3.592 1.00 25.80 198 VAL A N 1
ATOM 1610 C CA . VAL A 1 197 ? 59.479 47.475 2.579 1.00 29.08 198 VAL A CA 1
ATOM 1611 C C . VAL A 1 197 ? 59.213 48.685 1.694 1.00 32.38 198 VAL A C 1
ATOM 1612 O O . VAL A 1 197 ? 58.073 49.149 1.579 1.00 27.90 198 VAL A O 1
ATOM 1616 N N . LYS A 1 198 ? 60.271 49.211 1.090 1.00 24.60 199 LYS A N 1
ATOM 1617 C CA . LYS A 1 198 ? 60.139 50.316 0.151 1.00 31.97 199 LYS A CA 1
ATOM 1618 C C . LYS A 1 198 ? 61.367 50.311 -0.726 1.00 33.94 199 LYS A C 1
ATOM 1619 O O . LYS A 1 198 ? 62.483 50.228 -0.212 1.00 40.05 199 LYS A O 1
ATOM 1625 N N . ASP A 1 199 ? 61.165 50.382 -2.039 1.00 36.58 200 ASP A N 1
ATOM 1626 C CA . ASP A 1 199 ? 62.274 50.327 -2.998 1.00 42.15 200 ASP A CA 1
ATOM 1627 C C . ASP A 1 199 ? 63.091 49.052 -2.807 1.00 46.50 200 ASP A C 1
ATOM 1628 O O . ASP A 1 199 ? 64.320 49.072 -2.910 1.00 42.50 200 ASP A O 1
ATOM 1633 N N . GLY A 1 200 ? 62.400 47.948 -2.523 1.00 40.43 201 GLY A N 1
ATOM 1634 C CA . GLY A 1 200 ? 63.031 46.643 -2.420 1.00 35.06 201 GLY A CA 1
ATOM 1635 C C . GLY A 1 200 ? 63.905 46.466 -1.191 1.00 39.17 201 GLY A C 1
ATOM 1636 O O . GLY A 1 200 ? 64.647 45.487 -1.101 1.00 41.15 201 GLY A O 1
ATOM 1637 N N . LYS A 1 201 ? 63.819 47.410 -0.253 1.00 33.79 202 LYS A N 1
ATOM 1638 C CA . LYS A 1 201 ? 64.542 47.320 1.015 1.00 36.45 202 LYS A CA 1
ATOM 1639 C C . LYS A 1 201 ? 63.593 47.405 2.210 1.00 37.12 202 LYS A C 1
ATOM 1640 O O . LYS A 1 201 ? 62.500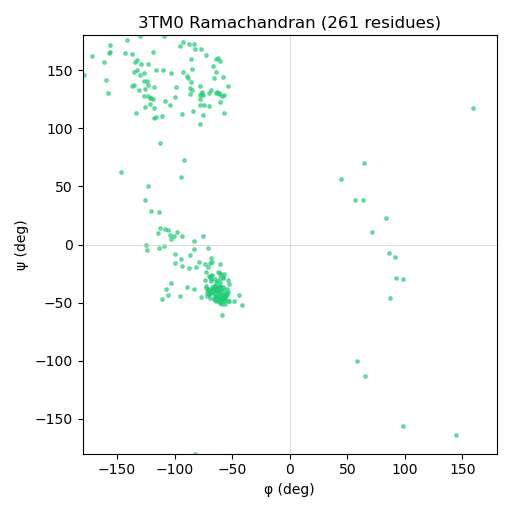 47.974 2.121 1.00 34.71 202 LYS A O 1
ATOM 1646 N N . VAL A 1 202 ? 64.023 46.838 3.331 1.00 32.78 203 VAL A N 1
ATOM 1647 C CA . VAL A 1 202 ? 63.252 46.942 4.556 1.00 32.76 203 VAL A CA 1
ATOM 1648 C C . VAL A 1 202 ? 63.180 48.405 4.975 1.00 33.81 203 VAL A C 1
ATOM 1649 O O . VAL A 1 202 ? 64.206 49.088 5.040 1.00 31.55 203 VAL A O 1
ATOM 1653 N N . SER A 1 203 ? 61.977 48.885 5.276 1.00 28.64 204 SER A N 1
ATOM 1654 C CA . SER A 1 203 ? 61.794 50.300 5.557 1.00 28.12 204 SER A CA 1
ATOM 1655 C C . SER A 1 203 ? 61.138 50.577 6.908 1.00 24.25 204 SER A C 1
ATOM 1656 O O . SER A 1 203 ? 60.923 51.726 7.274 1.00 27.42 204 SER A O 1
ATOM 1659 N N . GLY A 1 204 ? 60.809 49.528 7.648 1.00 24.36 205 GLY A N 1
ATOM 1660 C CA . GLY A 1 204 ? 60.195 49.728 8.943 1.00 26.91 205 GLY A CA 1
ATOM 1661 C C . GLY A 1 204 ? 59.917 48.422 9.638 1.00 26.48 205 GLY A C 1
ATOM 1662 O O . GLY A 1 204 ? 59.608 47.422 8.987 1.00 25.69 205 GLY A O 1
ATOM 1663 N N . PHE A 1 205 ? 60.040 48.440 10.962 1.00 22.71 206 PHE A N 1
ATOM 1664 C CA . PHE A 1 205 ? 59.666 47.310 11.807 1.00 17.45 206 PHE A CA 1
ATOM 1665 C C . PHE A 1 205 ? 58.626 47.776 12.833 1.00 23.39 206 PHE A C 1
ATOM 1666 O O . PHE A 1 205 ? 58.749 48.872 13.384 1.00 22.09 206 PHE A O 1
ATOM 1674 N N . ILE A 1 206 ? 57.590 46.968 13.054 1.00 22.43 207 ILE A N 1
ATOM 1675 C CA . ILE A 1 206 ? 56.578 47.253 14.075 1.00 23.10 207 ILE A CA 1
ATOM 1676 C C . ILE A 1 206 ? 56.365 46.023 14.959 1.00 22.86 207 ILE A C 1
ATOM 1677 O O . ILE A 1 206 ? 56.994 44.982 14.745 1.00 21.67 207 ILE A O 1
ATOM 1682 N N . ASP A 1 207 ? 55.483 46.141 15.948 1.00 20.56 208 ASP A N 1
ATOM 1683 C CA . ASP A 1 207 ? 55.158 45.004 16.811 1.00 18.58 208 ASP A CA 1
ATOM 1684 C C . ASP A 1 207 ? 56.402 44.587 17.601 1.00 21.72 208 ASP A C 1
ATOM 1685 O O . ASP A 1 207 ? 56.984 43.514 17.383 1.00 22.48 208 ASP A O 1
ATOM 1690 N N . LEU A 1 208 ? 56.798 45.437 18.545 1.00 21.42 209 LEU A N 1
ATOM 1691 C CA . LEU A 1 208 ? 58.140 45.368 19.105 1.00 16.52 209 LEU A CA 1
ATOM 1692 C C . LEU A 1 208 ? 58.172 44.991 20.578 1.00 18.81 209 LEU A C 1
ATOM 1693 O O . LEU A 1 208 ? 59.217 45.093 21.212 1.00 17.80 209 LEU A O 1
ATOM 1698 N N . GLY A 1 209 ? 57.032 44.570 21.120 1.00 18.20 210 GLY A N 1
ATOM 1699 C CA . GLY A 1 209 ? 56.936 44.223 22.531 1.00 15.55 210 GLY A CA 1
ATOM 1700 C C . GLY A 1 209 ? 57.855 43.086 22.937 1.00 21.39 210 GLY A C 1
ATOM 1701 O O . GLY A 1 209 ? 58.270 42.997 24.086 1.00 22.40 210 GLY A O 1
ATOM 1702 N N . ARG A 1 210 ? 58.199 42.240 21.971 1.00 25.94 211 ARG A N 1
ATOM 1703 C CA . ARG A 1 210 ? 59.007 41.050 22.214 1.00 15.84 211 ARG A CA 1
ATOM 1704 C C . ARG A 1 210 ? 60.468 41.235 21.732 1.00 17.35 211 ARG A C 1
ATOM 1705 O O . ARG A 1 210 ? 61.241 40.284 21.704 1.00 20.71 211 ARG A O 1
ATOM 1713 N N . SER A 1 211 ? 60.835 42.450 21.329 1.00 14.30 212 SER A N 1
ATOM 1714 C CA . SER A 1 211 ? 62.191 42.704 20.851 1.00 16.14 212 SER A CA 1
ATOM 1715 C C . SER A 1 211 ? 63.140 43.018 22.028 1.00 21.43 212 SER A C 1
ATOM 1716 O O . SER A 1 211 ? 62.704 43.412 23.120 1.00 22.88 212 SER A O 1
ATOM 1719 N N . GLY A 1 212 ? 64.435 42.850 21.799 1.00 22.81 213 GLY A N 1
ATOM 1720 C CA . GLY A 1 212 ? 65.412 42.908 22.880 1.00 23.16 213 GLY A CA 1
ATOM 1721 C C . GLY A 1 212 ? 66.531 41.918 22.640 1.00 26.28 213 GLY A C 1
ATOM 1722 O O . GLY A 1 212 ? 66.693 41.434 21.518 1.00 26.84 213 GLY A O 1
ATOM 1723 N N . ARG A 1 213 ? 67.312 41.612 23.673 1.00 22.72 214 ARG A N 1
ATOM 1724 C CA . ARG A 1 213 ? 68.389 40.638 23.525 1.00 23.37 214 ARG A CA 1
ATOM 1725 C C . ARG A 1 213 ? 67.811 39.238 23.536 1.00 20.48 214 ARG A C 1
ATOM 1726 O O . ARG A 1 213 ? 67.047 38.896 24.424 1.00 28.46 214 ARG A O 1
ATOM 1734 N N . ALA A 1 214 ? 68.179 38.422 22.559 1.00 18.09 215 ALA A N 1
ATOM 1735 C CA . ALA A 1 214 ? 67.797 37.016 22.575 1.00 22.72 215 ALA A CA 1
ATOM 1736 C C . ALA A 1 214 ? 68.792 36.256 21.723 1.00 24.21 215 ALA A C 1
ATOM 1737 O O . ALA A 1 214 ? 69.617 36.863 21.046 1.00 28.71 215 ALA A O 1
ATOM 1739 N N . ASP A 1 215 ? 68.727 34.934 21.739 1.00 26.10 216 ASP A N 1
ATOM 1740 C CA . ASP A 1 215 ? 69.662 34.162 20.931 1.00 25.86 216 ASP A CA 1
ATOM 1741 C C . ASP A 1 215 ? 69.458 34.432 19.461 1.00 25.65 216 ASP A C 1
ATOM 1742 O O . ASP A 1 215 ? 68.333 34.658 19.033 1.00 25.28 216 ASP A O 1
ATOM 1747 N N . LYS A 1 216 ? 70.539 34.369 18.685 1.00 31.15 217 LYS A N 1
ATOM 1748 C CA . LYS A 1 216 ? 70.469 34.605 17.242 1.00 33.07 217 LYS A CA 1
ATOM 1749 C C . LYS A 1 216 ? 69.570 33.627 16.486 1.00 35.16 217 LYS A C 1
ATOM 1750 O O . LYS A 1 216 ? 69.017 33.978 15.448 1.00 36.85 217 LYS A O 1
ATOM 1756 N N . TRP A 1 217 ? 69.423 32.403 16.989 1.00 29.20 218 TRP A N 1
ATOM 1757 C CA . TRP A 1 217 ? 68.613 31.402 16.285 1.00 28.25 218 TRP A CA 1
ATOM 1758 C C . TRP A 1 217 ? 67.116 31.671 16.397 1.00 31.51 218 TRP A C 1
ATOM 1759 O O . TRP A 1 217 ? 66.322 31.122 15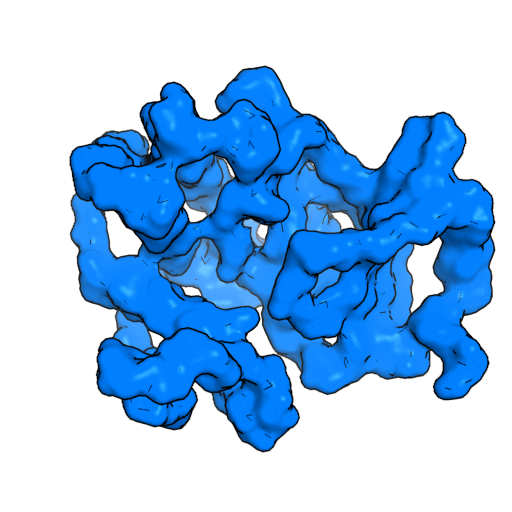.639 1.00 30.67 218 TRP A O 1
ATOM 1770 N N . TYR A 1 218 ? 66.736 32.511 17.348 1.00 25.22 219 TYR A N 1
ATOM 1771 C CA . TYR A 1 218 ? 65.334 32.828 17.564 1.00 19.69 219 TYR A CA 1
ATOM 1772 C C . TYR A 1 218 ? 64.704 33.435 16.303 1.00 20.98 219 TYR A C 1
ATOM 1773 O O . TYR A 1 218 ? 63.765 32.868 15.756 1.00 23.37 219 TYR A O 1
ATOM 1782 N N . ASP A 1 219 ? 65.204 34.579 15.834 1.00 26.64 220 ASP A N 1
ATOM 1783 C CA . ASP A 1 219 ? 64.634 35.183 14.618 1.00 21.37 220 ASP A CA 1
ATOM 1784 C C . ASP A 1 219 ? 64.856 34.312 13.379 1.00 26.00 220 ASP A C 1
ATOM 1785 O O . ASP A 1 219 ? 63.983 34.205 12.524 1.00 23.04 220 ASP A O 1
ATOM 1790 N N . ILE A 1 220 ? 66.029 33.696 13.272 1.00 28.72 221 ILE A N 1
ATOM 1791 C CA . ILE A 1 220 ? 66.290 32.786 12.156 1.00 27.85 221 ILE A CA 1
ATOM 1792 C C . ILE A 1 220 ? 65.213 31.691 12.090 1.00 27.99 221 ILE A C 1
ATOM 1793 O O . ILE A 1 220 ? 64.702 31.376 11.016 1.00 29.82 221 ILE A O 1
ATOM 1798 N N . ALA A 1 221 ? 64.869 31.122 13.244 1.00 22.98 222 ALA A N 1
ATOM 1799 C CA . ALA A 1 221 ? 63.830 30.099 13.316 1.00 25.48 222 ALA A CA 1
ATOM 1800 C C . ALA A 1 221 ? 62.486 30.616 12.762 1.00 28.93 222 ALA A C 1
ATOM 1801 O O . ALA A 1 221 ? 61.810 29.918 12.006 1.00 24.03 222 ALA A O 1
ATOM 1803 N N . PHE A 1 222 ? 62.110 31.842 13.130 1.00 25.69 223 PHE A N 1
ATOM 1804 C CA . PHE A 1 222 ? 60.882 32.466 12.614 1.00 21.11 223 PHE A CA 1
ATOM 1805 C C . PHE A 1 222 ? 60.914 32.617 11.087 1.00 26.20 223 PHE A C 1
ATOM 1806 O O . PHE A 1 222 ? 59.896 32.446 10.406 1.00 22.38 223 PHE A O 1
ATOM 1814 N N . CYS A 1 223 ? 62.080 32.936 10.540 1.00 26.70 224 CYS A N 1
ATOM 1815 C CA . CYS A 1 223 ? 62.211 32.972 9.091 1.00 29.62 224 CYS A CA 1
ATOM 1816 C C . CYS A 1 223 ? 61.968 31.589 8.497 1.00 32.05 224 CYS A C 1
ATOM 1817 O O . CYS A 1 223 ? 61.208 31.436 7.547 1.00 25.05 224 CYS A O 1
ATOM 1820 N N . VAL A 1 224 ? 62.606 30.571 9.057 1.00 31.45 225 VAL A N 1
ATOM 1821 C CA . VAL A 1 224 ? 62.387 29.228 8.542 1.00 26.12 225 VAL A CA 1
ATOM 1822 C C . VAL A 1 224 ? 60.897 28.886 8.566 1.00 30.83 225 VAL A C 1
ATOM 1823 O O . VAL A 1 224 ? 60.361 28.350 7.591 1.00 32.20 225 VAL A O 1
ATOM 1827 N N . ARG A 1 225 ? 60.222 29.217 9.666 1.00 29.07 226 ARG A N 1
ATOM 1828 C CA . ARG A 1 225 ? 58.811 28.870 9.820 1.00 26.59 226 ARG A CA 1
ATOM 1829 C C . ARG A 1 225 ? 57.997 29.546 8.736 1.00 28.34 226 ARG A C 1
ATOM 1830 O O . ARG A 1 225 ? 57.174 28.908 8.076 1.00 30.32 226 ARG A O 1
ATOM 1838 N N . SER A 1 226 ? 58.253 30.835 8.538 1.00 35.21 227 SER A N 1
ATOM 1839 C CA . SER A 1 226 ? 57.563 31.600 7.519 1.00 37.59 227 SER A CA 1
ATOM 1840 C C . SER A 1 226 ? 57.787 31.020 6.133 1.00 40.89 227 SER A C 1
ATOM 1841 O O . SER A 1 226 ? 56.839 30.867 5.364 1.00 33.66 227 SER A O 1
ATOM 1844 N N . ILE A 1 227 ? 59.037 30.714 5.805 1.00 34.56 228 ILE A N 1
ATOM 1845 C CA . ILE A 1 227 ? 59.340 30.197 4.467 1.00 37.56 228 ILE A CA 1
ATOM 1846 C C . ILE A 1 227 ? 58.587 28.893 4.215 1.00 41.45 228 ILE A C 1
ATOM 1847 O O . ILE A 1 227 ? 57.964 28.725 3.167 1.00 37.21 228 ILE A O 1
ATOM 1852 N N . ARG A 1 228 ? 58.641 27.973 5.178 1.00 33.72 229 ARG A N 1
ATOM 1853 C CA . ARG A 1 228 ? 57.950 26.694 5.027 1.00 35.47 229 ARG A CA 1
ATOM 1854 C C . ARG A 1 228 ? 56.431 26.832 4.946 1.00 38.02 229 ARG A C 1
ATOM 1855 O O . ARG A 1 228 ? 55.782 26.107 4.190 1.00 48.18 229 ARG A O 1
ATOM 1863 N N . GLU A 1 229 ? 55.865 27.754 5.720 1.00 41.19 230 GLU A N 1
ATOM 1864 C CA . GLU A 1 229 ? 54.412 27.927 5.749 1.00 46.17 230 GLU A CA 1
ATOM 1865 C C . GLU A 1 229 ? 53.920 28.683 4.526 1.00 44.71 230 GLU A C 1
ATOM 1866 O O . GLU A 1 229 ? 52.932 28.293 3.901 1.00 45.81 230 GLU A O 1
ATOM 1872 N N . ASP A 1 230 ? 54.610 29.768 4.187 1.00 42.47 231 ASP A N 1
ATOM 1873 C CA . ASP A 1 230 ? 54.156 30.637 3.106 1.00 48.10 231 ASP A CA 1
ATOM 1874 C C . ASP A 1 230 ? 54.573 30.143 1.727 1.00 47.50 231 ASP A C 1
ATOM 1875 O O . ASP A 1 230 ? 53.805 30.247 0.772 1.00 49.04 231 ASP A O 1
ATOM 1880 N N . ILE A 1 231 ? 55.784 29.602 1.625 1.00 46.95 232 ILE A N 1
ATOM 1881 C CA . ILE A 1 231 ? 56.295 29.132 0.336 1.00 48.77 232 ILE A CA 1
ATOM 1882 C C . ILE A 1 231 ? 56.308 27.599 0.224 1.00 45.58 232 ILE A C 1
ATOM 1883 O O . ILE A 1 231 ? 55.942 27.042 -0.805 1.00 42.85 232 ILE A O 1
ATOM 1888 N N . GLY A 1 232 ? 56.737 26.920 1.279 1.00 43.23 233 GLY A N 1
ATOM 1889 C CA . GLY A 1 232 ? 56.619 25.475 1.344 1.00 48.46 233 GLY A CA 1
ATOM 1890 C C . GLY A 1 232 ? 57.773 24.706 0.733 1.00 52.35 233 GLY A C 1
ATOM 1891 O O . GLY A 1 232 ? 58.269 23.745 1.335 1.00 56.27 233 GLY A O 1
ATOM 1892 N N . GLU A 1 233 ? 58.196 25.112 -0.462 1.00 43.59 234 GLU A N 1
ATOM 1893 C CA . GLU A 1 233 ? 59.349 24.490 -1.108 1.00 51.46 234 GLU A CA 1
ATOM 1894 C C . GLU A 1 233 ? 60.619 24.649 -0.271 1.00 50.00 234 GLU A C 1
ATOM 1895 O O . GLU A 1 233 ? 61.034 25.772 0.044 1.00 45.84 234 GLU A O 1
ATOM 1901 N N . GLU A 1 234 ? 61.226 23.514 0.072 1.00 47.82 235 GLU A N 1
ATOM 1902 C CA . GLU A 1 234 ? 62.391 23.478 0.952 1.00 45.54 235 GLU A CA 1
ATOM 1903 C C . GLU A 1 234 ? 63.628 24.089 0.289 1.00 40.84 235 GLU A C 1
ATOM 1904 O O . GLU A 1 234 ? 64.510 24.597 0.974 1.00 44.03 235 GLU A O 1
ATOM 1910 N N . GLN A 1 235 ? 63.689 24.037 -1.039 1.00 41.39 236 GLN A N 1
ATOM 1911 C CA . GLN A 1 235 ? 64.759 24.705 -1.778 1.00 47.64 236 GLN A CA 1
ATOM 1912 C C . GLN A 1 235 ? 65.019 26.110 -1.231 1.00 51.31 236 GLN A C 1
ATOM 1913 O O . GLN A 1 235 ? 66.166 26.527 -1.068 1.00 49.57 236 GLN A O 1
ATOM 1919 N N . TYR A 1 236 ? 63.942 26.838 -0.963 1.00 48.21 237 TYR A N 1
ATOM 1920 C CA . TYR A 1 236 ? 64.053 28.224 -0.530 1.00 46.54 237 TYR A CA 1
ATOM 1921 C C . TYR A 1 236 ? 64.557 28.358 0.900 1.00 43.97 237 TYR A C 1
ATOM 1922 O O . TYR A 1 236 ? 65.119 29.393 1.266 1.00 36.27 237 TYR A O 1
ATOM 1931 N N . VAL A 1 237 ? 64.367 27.318 1.710 1.00 38.26 238 VAL A N 1
ATOM 1932 C CA . VAL A 1 237 ? 64.927 27.341 3.050 1.00 41.49 238 VAL A CA 1
ATOM 1933 C C . VAL A 1 237 ? 66.434 27.211 2.925 1.00 43.98 238 VAL A C 1
ATOM 1934 O O . VAL A 1 237 ? 67.190 27.917 3.589 1.00 42.57 238 VAL A O 1
ATOM 1938 N N . GLU A 1 238 ? 66.861 26.312 2.044 1.00 35.24 239 GLU A N 1
ATOM 1939 C CA . GLU A 1 238 ? 68.277 26.106 1.793 1.00 41.94 239 GLU A CA 1
ATOM 1940 C C . GLU A 1 238 ? 68.930 27.373 1.240 1.00 38.03 239 GLU A C 1
ATOM 1941 O O . GLU A 1 238 ? 70.050 27.724 1.614 1.00 37.35 239 GLU A O 1
ATOM 1947 N N . LEU A 1 239 ? 68.220 28.059 0.354 1.00 33.23 240 LEU A N 1
ATOM 1948 C CA . LEU A 1 239 ? 68.694 29.323 -0.181 1.00 40.34 240 LEU A CA 1
ATOM 1949 C C . LEU A 1 239 ? 68.894 30.355 0.940 1.00 42.79 240 LEU A C 1
ATOM 1950 O O . LEU A 1 239 ? 69.933 31.022 1.016 1.00 38.16 240 LEU A O 1
ATOM 1955 N N . PHE A 1 240 ? 67.890 30.479 1.805 1.00 39.07 241 PHE A N 1
ATOM 1956 C CA . PHE A 1 240 ? 67.968 31.373 2.952 1.00 36.01 241 PHE A CA 1
ATOM 1957 C C . PHE A 1 240 ? 69.282 31.172 3.717 1.00 35.14 241 PHE A C 1
ATOM 1958 O O . PHE A 1 240 ? 69.982 32.135 4.018 1.00 32.59 241 PHE A O 1
ATOM 1966 N N . PHE A 1 241 ? 69.624 29.922 4.025 1.00 36.55 242 PHE A N 1
ATOM 1967 C CA . PHE A 1 241 ? 70.877 29.659 4.733 1.00 40.82 242 PHE A CA 1
ATOM 1968 C C . PHE A 1 241 ? 72.114 29.944 3.877 1.00 41.70 242 PHE A C 1
ATOM 1969 O O . PHE A 1 241 ? 73.154 30.349 4.402 1.00 42.49 242 PHE A O 1
ATOM 1977 N N . ASP A 1 242 ? 71.988 29.748 2.566 1.00 40.13 243 ASP A N 1
ATOM 1978 C CA . ASP A 1 242 ? 73.037 30.144 1.633 1.00 44.81 243 ASP A CA 1
ATOM 1979 C C . ASP A 1 242 ? 73.312 31.654 1.726 1.00 45.63 243 ASP A C 1
ATOM 1980 O O . ASP A 1 242 ? 74.472 32.067 1.737 1.00 45.62 243 ASP A O 1
ATOM 1985 N N . LEU A 1 243 ? 72.255 32.471 1.793 1.00 40.55 244 LEU A N 1
ATOM 1986 C CA . LEU A 1 243 ? 72.421 33.918 1.987 1.00 43.58 244 LEU A CA 1
ATOM 1987 C C . LEU A 1 243 ? 73.019 34.278 3.353 1.00 45.26 244 LEU A C 1
ATOM 1988 O O . LEU A 1 243 ? 73.786 35.238 3.468 1.00 43.05 244 LEU A O 1
ATOM 1993 N N . LEU A 1 244 ? 72.657 33.525 4.387 1.00 38.73 245 LEU A N 1
ATOM 1994 C CA . LEU A 1 244 ? 73.160 33.801 5.729 1.00 39.91 245 LEU A CA 1
ATOM 1995 C C . LEU A 1 244 ? 74.619 33.384 5.860 1.00 44.20 245 LEU A C 1
ATOM 1996 O O . LEU A 1 244 ? 75.377 33.976 6.626 1.00 48.69 245 LEU A O 1
ATOM 2001 N N . GLY A 1 245 ? 75.003 32.351 5.119 1.00 40.90 246 GLY A N 1
ATOM 2002 C CA . GLY A 1 245 ? 76.378 31.888 5.121 1.00 41.45 246 GLY A CA 1
ATOM 2003 C C . GLY A 1 245 ? 76.645 30.958 6.285 1.00 43.48 246 GLY A C 1
ATOM 2004 O O . GLY A 1 245 ? 77.790 30.796 6.716 1.00 43.22 246 GLY A O 1
ATOM 2005 N N . ILE A 1 246 ? 75.577 30.353 6.801 1.00 44.60 247 ILE A N 1
ATOM 2006 C CA . ILE A 1 246 ? 75.687 29.402 7.904 1.00 42.57 247 ILE A CA 1
ATOM 2007 C C . ILE A 1 246 ? 74.885 28.133 7.629 1.00 39.29 247 ILE A C 1
ATOM 2008 O O . ILE A 1 246 ? 73.957 28.129 6.818 1.00 36.77 247 ILE A O 1
ATOM 2013 N N . LYS A 1 247 ? 75.247 27.057 8.319 1.00 35.55 248 LYS A N 1
ATOM 2014 C CA . LYS A 1 247 ? 74.494 25.813 8.253 1.00 38.64 248 LYS A CA 1
ATOM 2015 C C . LYS A 1 247 ? 73.400 25.851 9.316 1.00 40.99 248 LYS A C 1
ATOM 2016 O O . LYS A 1 247 ? 73.607 26.379 10.407 1.00 34.46 248 LYS A O 1
ATOM 2022 N N . PRO A 1 248 ? 72.219 25.297 9.002 1.00 43.00 249 PRO A N 1
ATOM 2023 C CA . PRO A 1 248 ? 71.123 25.400 9.974 1.00 40.99 249 PRO A CA 1
ATOM 2024 C C . PRO A 1 248 ? 71.425 24.606 11.236 1.00 45.65 249 PRO A C 1
ATOM 2025 O O . PRO A 1 248 ? 72.182 23.629 11.199 1.00 42.62 249 PRO A O 1
ATOM 2029 N N . ASP A 1 249 ? 70.836 25.030 12.348 1.00 40.44 250 ASP A N 1
ATOM 2030 C CA . ASP A 1 249 ? 70.824 24.218 13.553 1.00 38.15 250 ASP A CA 1
ATOM 2031 C C . ASP A 1 249 ? 69.387 23.782 13.827 1.00 38.69 250 ASP A C 1
ATOM 2032 O O . ASP A 1 249 ? 68.659 24.446 14.555 1.00 37.75 250 ASP A O 1
ATOM 2037 N N . TRP A 1 250 ? 68.985 22.661 13.237 1.00 35.73 251 TRP A N 1
ATOM 2038 C CA . TRP A 1 250 ? 67.594 22.215 13.302 1.00 39.75 251 TRP A CA 1
ATOM 2039 C C . TRP A 1 250 ? 67.056 21.998 14.711 1.00 35.91 251 TRP A C 1
ATOM 2040 O O . TRP A 1 250 ? 65.858 22.138 14.942 1.00 34.17 251 TRP A O 1
ATOM 2051 N N . GLU A 1 251 ? 67.938 21.652 15.645 1.00 32.57 252 GLU A N 1
ATOM 2052 C CA . GLU A 1 251 ? 67.542 21.502 17.039 1.00 31.84 252 GLU A CA 1
ATOM 2053 C C . GLU A 1 251 ? 67.118 22.843 17.635 1.00 27.84 252 GLU A C 1
ATOM 2054 O O . GLU A 1 251 ? 66.080 22.935 18.295 1.00 28.09 252 GLU A O 1
ATOM 2060 N N . LYS A 1 252 ? 67.918 23.883 17.402 1.00 28.18 253 LYS A N 1
ATOM 2061 C CA . LYS A 1 252 ? 67.595 25.214 17.925 1.00 27.45 253 LYS A CA 1
ATOM 2062 C C . LYS A 1 252 ? 66.397 25.807 17.189 1.00 29.56 253 LYS A C 1
ATOM 2063 O O . LYS A 1 252 ? 65.525 26.418 17.801 1.00 29.97 253 LYS A O 1
ATOM 2069 N N . ILE A 1 253 ? 66.349 25.600 15.877 1.00 26.94 254 ILE A N 1
ATOM 2070 C CA . ILE A 1 253 ? 65.245 26.086 15.053 1.00 25.02 254 ILE A CA 1
ATOM 2071 C C . ILE A 1 253 ? 63.918 25.490 15.501 1.00 28.67 254 ILE A C 1
ATOM 2072 O O . ILE A 1 253 ? 62.937 26.205 15.694 1.00 30.92 254 ILE A O 1
ATOM 2077 N N . LYS A 1 254 ? 63.887 24.173 15.660 1.00 32.13 255 LYS A N 1
ATOM 2078 C CA . LYS A 1 254 ? 62.697 23.506 16.177 1.00 28.77 255 LYS A CA 1
ATOM 2079 C C . LYS A 1 254 ? 62.334 24.077 17.547 1.00 23.74 255 LYS A C 1
ATOM 2080 O O . LYS A 1 254 ? 61.168 24.365 17.825 1.00 26.52 255 LYS A O 1
ATOM 2086 N N . TYR A 1 255 ? 63.330 24.272 18.405 1.00 26.82 256 TYR A N 1
ATOM 2087 C CA . TYR A 1 255 ? 63.045 24.746 19.765 1.00 25.08 256 TYR A CA 1
ATOM 2088 C C . TYR A 1 255 ? 62.306 26.092 19.806 1.00 20.95 256 TYR A C 1
ATOM 2089 O O . TYR A 1 255 ? 61.283 26.240 20.475 1.00 25.14 256 TYR A O 1
ATOM 2098 N N . TYR A 1 256 ? 62.836 27.076 19.092 1.00 24.93 257 TYR A N 1
ATOM 2099 C CA . TYR A 1 256 ? 62.260 28.413 19.091 1.00 22.45 257 TYR A CA 1
ATOM 2100 C C . TYR A 1 256 ? 60.921 28.466 18.379 1.00 23.51 257 TYR A C 1
ATOM 2101 O O . TYR A 1 256 ? 60.083 29.294 18.699 1.00 19.56 257 TYR A O 1
ATOM 2110 N N . ILE A 1 257 ? 60.708 27.580 17.415 1.00 24.99 258 ILE A N 1
ATOM 2111 C CA . ILE A 1 257 ? 59.395 27.511 16.781 1.00 27.86 258 ILE A CA 1
ATOM 2112 C C . ILE A 1 257 ? 58.382 26.989 17.789 1.00 25.99 258 ILE A C 1
ATOM 2113 O O . ILE A 1 257 ? 57.258 27.473 17.863 1.00 25.32 258 ILE A O 1
ATOM 2118 N N . LEU A 1 258 ? 58.784 26.000 18.583 1.00 29.16 259 LEU A N 1
ATOM 2119 C CA . LEU A 1 258 ? 57.912 25.478 19.633 1.00 23.12 259 LEU A CA 1
ATOM 2120 C C . LEU A 1 258 ? 57.665 26.534 20.724 1.00 15.94 259 LEU A C 1
ATOM 2121 O O . LEU A 1 258 ? 56.554 26.672 21.248 1.00 19.23 259 LEU A O 1
ATOM 2126 N N . LEU A 1 259 ? 58.699 27.289 21.053 1.00 20.34 260 LEU A N 1
ATOM 2127 C CA . LEU A 1 259 ? 58.558 28.348 22.054 1.00 21.05 260 LEU A CA 1
ATOM 2128 C C . LEU A 1 259 ? 57.420 29.309 21.693 1.00 23.25 260 LEU A C 1
ATOM 2129 O O . LEU A 1 259 ? 56.697 29.768 22.560 1.00 25.13 260 LEU A O 1
ATOM 2134 N N . ASP A 1 260 ? 57.264 29.614 20.412 1.00 24.47 261 ASP A N 1
ATOM 2135 C CA . ASP A 1 260 ? 56.277 30.612 20.008 1.00 22.16 261 ASP A CA 1
ATOM 2136 C C . ASP A 1 260 ? 54.883 30.017 19.894 1.00 26.36 261 ASP A C 1
ATOM 2137 O O . ASP A 1 260 ? 53.919 30.730 19.647 1.00 26.44 261 ASP A O 1
ATOM 2142 N N . GLU A 1 261 ? 54.777 28.710 20.083 1.00 27.68 262 GLU A N 1
ATOM 2143 C CA . GLU A 1 261 ? 53.508 28.027 19.872 1.00 31.01 262 GLU A CA 1
ATOM 2144 C C . GLU A 1 261 ? 52.367 28.626 20.688 1.00 33.47 262 GLU A C 1
ATOM 2145 O O . GLU A 1 261 ? 51.263 28.794 20.178 1.00 36.31 262 GLU A O 1
ATOM 2151 N N . LEU A 1 262 ? 52.638 28.948 21.949 1.00 33.25 263 LEU A N 1
ATOM 2152 C CA . LEU A 1 262 ? 51.592 29.344 22.887 1.00 33.60 263 LEU A CA 1
ATOM 2153 C C . LEU A 1 262 ? 51.465 30.851 23.027 1.00 31.43 263 LEU A C 1
ATOM 2154 O O . LEU A 1 262 ? 50.781 31.325 23.935 1.00 32.31 263 LEU A O 1
ATOM 2159 N N . PHE A 1 263 ? 52.133 31.599 22.153 1.00 25.43 264 PHE A N 1
ATOM 2160 C CA . PHE A 1 263 ? 52.092 33.061 22.212 1.00 26.85 264 PHE A CA 1
ATOM 2161 C C . PHE A 1 263 ? 51.211 33.687 21.133 1.00 29.75 264 PHE A C 1
ATOM 2162 O O . PHE A 1 263 ? 50.871 34.859 21.262 1.00 27.28 264 PHE A O 1
#

Secondary structure (DSSP, 8-state):
---SS-HHHHHHHTTSEEEE--S--SSSEEEEEE-SS-EEEEEEE-GGGTTSTT-HHHHHHHHHHHTTTS--PPEEEEEEETTEEEEEEEPPSSEEHHHH--TTT-HHHHHHHHHHHHHHHHHS--TT-S-B--HHHHHHHHHHHHHTT-S--SGGGGSTT-SSSSHHHHHHHHHH-PPP--EEEE-SS--TTSEEEETTEEEEE---TT-EEEEHHHHHHHHHHHIIIII--THHHHHHHHHHTS---HHHHHHHHHHGGG-

B-factor: mean 36.35, std 15.65, range [6.22, 119.19]

Nearest PDB structures (foldseek):
  1l8t-assembly1_A  TM=9.743E-01  e=6.498E-48  Enterococcus faecalis
  2bkk-assembly2_C  TM=9.158E-01  e=1.030E-43  Enterococcus faecalis
  4gkh-assembly18_K  TM=8.358E-01  e=1.739E-20  Acinetobacter baumannii AYE
  4few-assembly9_F  TM=8.434E-01  e=2.771E-20  Acinetobacter baumannii AYE
  4fex-assembly3_C  TM=8.309E-01  e=2.467E-20  Acinetobacter baumannii AYE

Radius of gyration: 18.68 Å; Cα contacts (8 Å, |Δi|>4): 432; chains: 1; bounding box: 41×51×43 Å

Foldseek 3Di:
DPDQDDPVVCVVQVQWDWDWDDPDPAQKTKIWTHHPPFIKIKIKHFQLCPPHLQAVVLQVLQQVVCVVQFQAWAFDDWDGDPRMTMTITGDFPAAQQCVVDAQVPPLVLLLVALLVVLVSQQPDDQPPWPDALELVSLLVVLVSCVVVVNWQFDDPQCDPPHPANGDVRLSVCLVPVPDDADWTWDQQQDDRRQWHDDPSHTRYGHSRSRTHITGSLLSVLNSLVRCCVRNNDCVSNVVSCVSNVDDDDVVSSVSNVSSVVTD